Protein AF-A0A183LML8-F1 (afdb_monomer_lite)

Sequence (188 aa):
MLFCLFSPDQAAVGDVLVLTKPLGTQVAVSDIKSLFHSATLSMTHLNRTAARLMHKHHAHGCTDVTGFGLLGHANNLVQVQANNHLAFSIHTLPCLEGSSLISRALNDRLKLLQGFSPETSGGLLIVLPRESAQSFCEE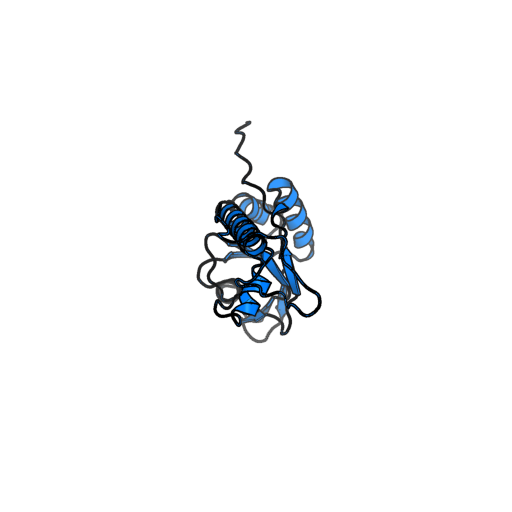LTAEVGCPSWIIGDVIEADSKSAFLVPQPEVIDVQHSQIIPPKCSTNSQ

Organism: NCBI:txid48269

InterPro domains:
  IPR004536 Selenophosphate synthetase [PTHR10256] (6-176)
  IPR010918 PurM-like, C-terminal domain [PF02769] (13-162)
  IPR036676 PurM-like, C-terminal domain superfamily [G3DSA:3.90.650.10] (4-185)
  IPR036676 PurM-like, C-terminal domain superfamily [SSF56042] (8-159)

Secondary structure (DSSP, 8-state):
----SS-TT---TT-----SS-S-HHHHHHHHHHHHHHHHHHHHS-THHHHHHHHHTT--EEEE--TTHHHHHHHHHHHT-S-SSEEEEEEEEEEETTHHHHHHHTTTTT-TTTT----SS--EEEE--HHHHHHHHHHHHHHHSS-----EEEEE-SS-EEEEEEEEEEEEE-GGGSPPPPP-----

Structure (mmCIF, N/CA/C/O backbone):
data_AF-A0A183LML8-F1
#
_entry.id   AF-A0A183LML8-F1
#
loop_
_atom_site.group_PDB
_atom_site.id
_atom_site.type_symbol
_atom_site.label_atom_id
_atom_site.label_alt_id
_atom_site.label_comp_id
_atom_site.label_asym_id
_atom_site.label_entity_id
_atom_site.label_seq_id
_atom_site.pdbx_PDB_ins_code
_atom_site.Cartn_x
_atom_site.Cartn_y
_atom_site.Cartn_z
_atom_site.occupancy
_atom_site.B_iso_or_equiv
_atom_site.auth_seq_id
_atom_site.auth_comp_id
_atom_site.auth_asym_id
_atom_site.auth_atom_id
_atom_site.pdbx_PDB_model_num
ATOM 1 N N . MET A 1 1 ? 26.582 10.951 -29.326 1.00 39.81 1 MET A N 1
ATOM 2 C CA . MET A 1 1 ? 26.397 10.352 -30.665 1.00 39.81 1 MET A CA 1
ATOM 3 C C . MET A 1 1 ? 27.418 9.246 -30.820 1.00 39.81 1 MET A C 1
ATOM 5 O O . MET A 1 1 ? 28.602 9.522 -30.680 1.00 39.81 1 MET A O 1
ATOM 9 N N . LEU A 1 2 ? 26.973 8.007 -31.020 1.00 46.84 2 LEU A N 1
ATOM 10 C CA . LEU A 1 2 ? 27.864 6.921 -31.415 1.00 46.84 2 LEU A CA 1
ATOM 11 C C . LEU A 1 2 ? 28.124 7.107 -32.916 1.00 46.84 2 LEU A C 1
ATOM 13 O O . LEU A 1 2 ? 27.175 7.069 -33.695 1.00 46.84 2 LEU A O 1
ATOM 17 N N . PHE A 1 3 ? 29.363 7.380 -33.317 1.00 50.81 3 PHE A N 1
ATOM 18 C CA . PHE A 1 3 ? 29.718 7.400 -34.734 1.00 50.81 3 PHE A CA 1
ATOM 19 C C . PHE A 1 3 ? 29.725 5.954 -35.236 1.00 50.81 3 PHE A C 1
ATOM 21 O O . PHE A 1 3 ? 30.564 5.155 -34.822 1.00 50.81 3 PHE A O 1
ATOM 28 N N . CYS A 1 4 ? 28.761 5.602 -36.087 1.00 62.94 4 CYS A N 1
ATOM 29 C CA . CYS A 1 4 ? 28.828 4.356 -36.837 1.00 62.94 4 CYS A CA 1
ATOM 30 C C . CYS A 1 4 ? 29.953 4.510 -37.871 1.00 62.94 4 CYS A C 1
ATOM 32 O O . CYS A 1 4 ? 29.908 5.425 -38.688 1.00 62.94 4 CYS A O 1
ATOM 34 N N . LEU A 1 5 ? 30.985 3.666 -37.795 1.00 79.81 5 LEU A N 1
ATOM 35 C CA . LEU A 1 5 ? 32.161 3.726 -38.678 1.00 79.81 5 LEU A CA 1
ATOM 36 C C . LEU A 1 5 ? 31.913 3.096 -40.066 1.00 79.81 5 LEU A C 1
ATOM 38 O O . LEU A 1 5 ? 32.842 2.998 -40.862 1.00 79.81 5 LEU A O 1
ATOM 42 N N . PHE A 1 6 ? 30.680 2.670 -40.353 1.00 79.69 6 PHE A N 1
ATOM 43 C CA . PHE A 1 6 ? 30.268 2.014 -41.595 1.00 79.69 6 PHE A CA 1
ATOM 44 C C . PHE A 1 6 ? 29.073 2.743 -42.218 1.00 79.69 6 PHE A C 1
ATOM 46 O O . PHE A 1 6 ? 28.270 3.347 -41.504 1.00 79.69 6 PHE A O 1
ATOM 53 N N . SER A 1 7 ? 28.944 2.667 -43.544 1.00 80.50 7 SER A N 1
ATOM 54 C CA . SER A 1 7 ? 27.813 3.253 -44.267 1.00 80.50 7 SER A CA 1
ATOM 55 C C . SER A 1 7 ? 26.506 2.499 -43.946 1.00 80.50 7 SER A C 1
ATOM 57 O O . SER A 1 7 ? 26.487 1.270 -44.036 1.00 80.50 7 SER A O 1
ATOM 59 N N . PRO A 1 8 ? 25.415 3.193 -43.560 1.00 85.25 8 PRO A N 1
ATOM 60 C CA . PRO A 1 8 ? 24.176 2.572 -43.074 1.00 85.25 8 PRO A CA 1
ATOM 61 C C . PRO A 1 8 ? 23.225 2.078 -44.186 1.00 85.25 8 PRO A C 1
ATOM 63 O O . PRO A 1 8 ? 22.047 1.853 -43.925 1.00 85.25 8 PRO A O 1
ATOM 66 N N . ASP A 1 9 ? 23.701 1.942 -45.424 1.00 86.88 9 ASP A N 1
ATOM 67 C CA . ASP A 1 9 ? 22.896 1.785 -46.645 1.00 86.88 9 ASP A CA 1
ATOM 68 C C . ASP A 1 9 ? 23.228 0.525 -47.474 1.00 86.88 9 ASP A C 1
ATOM 70 O O . ASP A 1 9 ? 22.716 0.363 -48.577 1.00 86.88 9 ASP A O 1
ATOM 74 N N . GLN A 1 10 ? 24.056 -0.386 -46.949 1.00 90.19 10 GLN A N 1
ATOM 75 C CA . GLN A 1 10 ? 24.541 -1.584 -47.662 1.00 90.19 10 GLN A CA 1
ATOM 76 C C . GLN A 1 10 ? 23.753 -2.876 -47.359 1.00 90.19 10 GLN A C 1
ATOM 78 O O . GLN A 1 10 ? 24.274 -3.969 -47.565 1.00 90.19 10 GLN A O 1
ATOM 83 N N . ALA A 1 11 ? 22.526 -2.786 -46.834 1.00 91.25 11 ALA A N 1
ATOM 84 C CA . ALA A 1 11 ? 21.729 -3.972 -46.498 1.00 91.25 11 ALA A CA 1
ATOM 85 C C . ALA A 1 11 ? 21.264 -4.731 -47.760 1.00 91.25 11 ALA A C 1
ATOM 87 O O . ALA A 1 11 ? 20.767 -4.117 -48.706 1.00 91.25 11 ALA A O 1
ATOM 88 N N . ALA A 1 12 ? 21.370 -6.063 -47.755 1.00 91.56 12 ALA A N 1
ATOM 89 C CA . ALA A 1 12 ? 21.007 -6.941 -48.867 1.00 91.56 12 ALA A CA 1
ATOM 90 C C . ALA A 1 12 ? 19.949 -7.995 -48.487 1.00 91.56 12 ALA A C 1
ATOM 92 O O . ALA A 1 12 ? 19.763 -8.361 -47.325 1.00 91.56 12 ALA A O 1
ATOM 93 N N . VAL A 1 13 ? 19.237 -8.517 -49.495 1.00 92.38 13 VAL A N 1
ATOM 94 C CA . VAL A 1 13 ? 18.294 -9.632 -49.305 1.00 92.38 13 VAL A CA 1
ATOM 95 C C . VAL A 1 13 ? 19.069 -10.863 -48.834 1.00 92.38 13 VAL A C 1
ATOM 97 O O . VAL A 1 13 ? 19.949 -11.349 -49.540 1.00 92.38 13 VAL A O 1
ATOM 100 N N . GLY A 1 14 ? 18.710 -11.373 -47.655 1.00 91.81 14 GLY A N 1
ATOM 101 C CA . GLY A 1 14 ? 19.408 -12.476 -46.988 1.00 91.81 14 GLY A CA 1
ATOM 102 C C . GLY A 1 14 ? 20.154 -12.059 -45.718 1.00 91.81 14 GLY A C 1
ATOM 103 O O . GLY A 1 14 ? 20.507 -12.932 -44.928 1.00 91.81 14 GLY A O 1
ATOM 104 N N . ASP A 1 15 ? 20.330 -10.755 -45.481 1.00 94.06 15 ASP A N 1
ATOM 105 C CA . ASP A 1 15 ? 20.903 -10.243 -44.235 1.00 94.06 15 ASP A CA 1
ATOM 106 C C . ASP A 1 15 ? 19.944 -10.401 -43.045 1.00 94.06 15 ASP A C 1
ATOM 108 O O . ASP A 1 15 ? 18.723 -10.512 -43.191 1.00 94.06 15 ASP A O 1
ATOM 112 N N . VAL A 1 16 ? 20.511 -10.370 -41.836 1.00 82.62 16 VAL A N 1
ATOM 113 C CA . VAL A 1 16 ? 19.778 -10.487 -40.570 1.00 82.62 16 VAL A CA 1
ATOM 114 C C . VAL A 1 16 ? 20.015 -9.270 -39.678 1.00 82.62 16 VAL A C 1
ATOM 116 O O . VAL A 1 16 ? 21.106 -8.704 -39.638 1.00 82.62 16 VAL A O 1
ATOM 119 N N . LEU A 1 17 ? 18.989 -8.873 -38.925 1.00 88.81 17 LEU A N 1
ATOM 120 C CA . LEU A 1 17 ? 19.072 -7.765 -37.974 1.00 88.81 17 LEU A CA 1
ATOM 121 C C . LEU A 1 17 ? 19.551 -8.284 -36.616 1.00 88.81 17 LEU A C 1
ATOM 123 O O . LEU A 1 17 ? 18.931 -9.170 -36.030 1.00 88.81 17 LEU A O 1
ATOM 127 N N . VAL A 1 18 ? 20.633 -7.705 -36.094 1.00 86.12 18 VAL A N 1
ATOM 128 C CA . VAL A 1 18 ? 21.187 -8.052 -34.779 1.00 86.12 18 VAL A CA 1
ATOM 129 C C . VAL A 1 18 ? 21.104 -6.842 -33.857 1.00 86.12 18 VAL A C 1
ATOM 131 O O . VAL A 1 18 ? 21.708 -5.801 -34.111 1.00 86.12 18 VAL A O 1
ATOM 134 N N . LEU A 1 19 ? 20.369 -6.991 -32.756 1.00 86.44 19 LEU A N 1
ATOM 135 C CA . LEU A 1 19 ? 20.277 -5.994 -31.697 1.00 86.44 19 LEU A CA 1
ATOM 136 C C . LEU A 1 19 ? 21.262 -6.350 -30.576 1.00 86.44 19 LEU A C 1
ATOM 138 O O . LEU A 1 19 ? 21.178 -7.417 -29.978 1.00 86.44 19 LEU A O 1
ATOM 142 N N . THR A 1 20 ? 22.192 -5.447 -30.269 1.00 89.50 20 THR A N 1
ATOM 143 C CA . THR A 1 20 ? 23.290 -5.718 -29.321 1.00 89.50 20 THR A CA 1
ATOM 144 C C . THR A 1 20 ? 22.973 -5.344 -27.872 1.00 89.50 20 THR A C 1
ATOM 146 O O . THR A 1 20 ? 23.792 -5.584 -26.985 1.00 89.50 20 THR A O 1
ATOM 149 N N . LYS A 1 21 ? 21.803 -4.741 -27.610 1.00 81.88 21 LYS A N 1
ATOM 150 C CA . LYS A 1 21 ? 21.339 -4.344 -26.271 1.00 81.88 21 LYS A CA 1
ATOM 151 C C . LYS A 1 21 ? 19.820 -4.490 -26.143 1.00 81.88 21 LYS A C 1
ATOM 153 O O . LYS A 1 21 ? 19.121 -4.180 -27.102 1.00 81.88 21 LYS A O 1
ATOM 158 N N . PRO A 1 22 ? 19.293 -4.889 -24.973 1.00 70.56 22 PRO A N 1
ATOM 159 C CA . PRO A 1 22 ? 17.852 -4.975 -24.759 1.00 70.56 22 PRO A CA 1
ATOM 160 C C . PRO A 1 22 ? 17.180 -3.598 -24.873 1.00 70.56 22 PRO A C 1
ATOM 162 O O . PRO A 1 22 ? 17.777 -2.564 -24.561 1.00 70.56 22 PRO A O 1
ATOM 165 N N . LEU A 1 23 ? 15.921 -3.597 -25.309 1.00 80.00 23 LEU A N 1
ATOM 166 C CA . LEU A 1 23 ? 15.068 -2.407 -25.330 1.00 80.00 23 LEU A CA 1
ATOM 167 C C . LEU A 1 23 ? 14.435 -2.175 -23.948 1.00 80.00 23 LEU A C 1
ATOM 169 O O . LEU A 1 23 ? 14.421 -3.069 -23.106 1.00 80.00 23 LEU A O 1
ATOM 173 N N . GLY A 1 24 ? 13.884 -0.978 -23.724 1.00 78.94 24 GLY A N 1
ATOM 174 C CA . GLY A 1 24 ? 13.082 -0.679 -22.528 1.00 78.94 24 GLY A CA 1
ATOM 175 C C . GLY A 1 24 ? 13.781 0.137 -21.439 1.00 78.94 24 GLY A C 1
ATOM 176 O O . GLY A 1 24 ? 13.194 0.354 -20.385 1.00 78.94 24 GLY A O 1
ATOM 177 N N . THR A 1 25 ? 14.991 0.655 -21.677 1.00 77.31 25 THR A N 1
ATOM 178 C CA . THR A 1 25 ? 15.705 1.496 -20.695 1.00 77.31 25 THR A CA 1
ATOM 179 C C . THR A 1 25 ? 14.907 2.733 -20.279 1.00 77.31 25 THR A C 1
ATOM 181 O O . THR A 1 25 ? 14.901 3.079 -19.103 1.00 77.31 25 THR A O 1
ATOM 184 N N . GLN A 1 26 ? 14.204 3.380 -21.214 1.00 77.62 26 GLN A N 1
ATOM 185 C CA . GLN A 1 26 ? 13.392 4.557 -20.904 1.00 77.62 26 GLN A CA 1
ATOM 186 C C . GLN A 1 26 ? 12.181 4.208 -20.035 1.00 77.62 26 GLN A C 1
ATOM 188 O O . GLN A 1 26 ? 11.938 4.930 -19.078 1.00 77.62 26 GLN A O 1
ATOM 193 N N . VAL A 1 27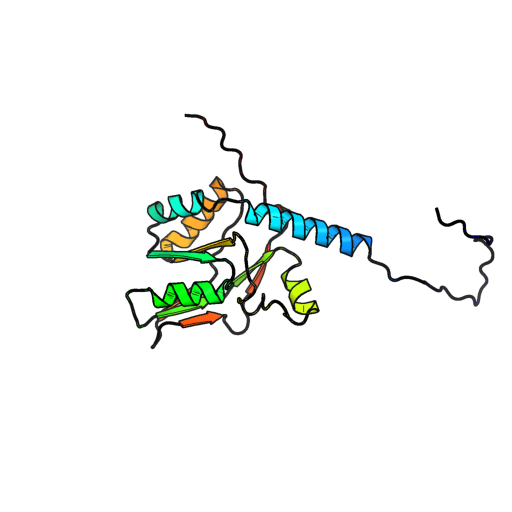 ? 11.484 3.106 -20.338 1.00 75.38 27 VAL A N 1
ATOM 194 C CA . VAL A 1 27 ? 10.339 2.608 -19.552 1.00 75.38 27 VAL A CA 1
ATOM 195 C C . VAL A 1 27 ? 10.798 2.257 -18.137 1.00 75.38 27 VAL A C 1
ATOM 197 O O . VAL A 1 27 ? 10.262 2.762 -17.158 1.00 75.38 27 VAL A O 1
ATOM 200 N N . ALA A 1 28 ? 11.893 1.500 -18.021 1.00 72.19 28 ALA A N 1
ATOM 201 C CA . ALA A 1 28 ? 12.464 1.148 -16.725 1.00 72.19 28 ALA A CA 1
ATOM 202 C C . ALA A 1 28 ? 12.823 2.390 -15.889 1.00 72.19 28 ALA A C 1
ATOM 204 O O . ALA A 1 28 ? 12.557 2.434 -14.692 1.00 72.19 28 ALA A O 1
ATOM 205 N N . VAL A 1 29 ? 13.419 3.418 -16.503 1.00 80.56 29 VAL A N 1
ATOM 206 C CA . VAL A 1 29 ? 13.832 4.633 -15.785 1.00 80.56 29 VAL A CA 1
ATOM 207 C C . VAL A 1 29 ? 12.653 5.552 -15.461 1.00 80.56 29 VAL A C 1
ATOM 209 O O . VAL A 1 29 ? 12.654 6.146 -14.382 1.00 80.56 29 VAL A O 1
ATOM 212 N N . SER A 1 30 ? 11.682 5.718 -16.364 1.00 79.75 30 SER A N 1
ATOM 213 C CA . SER A 1 30 ? 10.513 6.570 -16.111 1.00 79.75 30 SER A CA 1
ATOM 214 C C . SER A 1 30 ? 9.684 6.036 -14.955 1.00 79.75 30 SER A C 1
ATOM 216 O O . SER A 1 30 ? 9.366 6.796 -14.043 1.00 79.75 30 SER A O 1
ATOM 218 N N . ASP A 1 31 ? 9.418 4.733 -14.949 1.00 81.62 31 ASP A N 1
ATOM 219 C CA . ASP A 1 31 ? 8.499 4.119 -13.993 1.00 81.62 31 ASP A CA 1
ATOM 220 C C . ASP A 1 31 ? 9.122 4.084 -12.594 1.00 81.62 31 ASP A C 1
ATOM 222 O O . ASP A 1 31 ? 8.484 4.465 -11.614 1.00 81.62 31 ASP A O 1
ATOM 226 N N . ILE A 1 32 ? 10.421 3.763 -12.495 1.00 88.56 32 ILE A N 1
ATOM 227 C CA . ILE A 1 32 ? 11.158 3.814 -11.222 1.00 88.56 32 ILE A CA 1
ATOM 228 C C . ILE A 1 32 ? 11.183 5.237 -10.652 1.00 88.56 32 ILE A C 1
ATOM 230 O O . ILE A 1 32 ? 11.030 5.413 -9.443 1.00 88.56 32 ILE A O 1
ATOM 234 N N . LYS A 1 33 ? 11.373 6.264 -11.492 1.00 90.38 33 LYS A N 1
ATOM 235 C CA . LYS A 1 33 ? 11.377 7.662 -11.030 1.00 90.38 33 LYS A CA 1
ATOM 236 C C . LYS A 1 33 ? 10.012 8.085 -10.497 1.00 90.38 33 LYS A C 1
ATOM 238 O O . LYS A 1 33 ? 9.964 8.705 -9.437 1.00 90.38 33 LYS A O 1
ATOM 243 N N . SER A 1 34 ? 8.934 7.748 -11.203 1.00 91.62 34 SER A N 1
ATOM 244 C CA . SER A 1 34 ? 7.565 8.055 -10.774 1.00 91.62 34 SER A CA 1
ATOM 245 C C . SER A 1 34 ? 7.217 7.337 -9.471 1.00 91.62 34 SER A C 1
ATOM 247 O O . SER A 1 34 ? 6.795 7.989 -8.518 1.00 91.62 34 SER A O 1
ATOM 249 N N . LEU A 1 35 ? 7.512 6.037 -9.372 1.00 93.19 35 LEU A N 1
ATOM 250 C CA . LEU A 1 35 ? 7.308 5.252 -8.154 1.00 93.19 35 LEU A CA 1
ATOM 251 C C . LEU A 1 35 ? 8.094 5.812 -6.966 1.00 93.19 35 LEU A C 1
ATOM 253 O O . LEU A 1 35 ? 7.531 6.015 -5.892 1.00 93.19 35 LEU A O 1
ATOM 257 N N . PHE A 1 36 ? 9.377 6.121 -7.159 1.00 94.62 36 PHE A N 1
ATOM 258 C CA . PHE A 1 36 ? 10.207 6.726 -6.117 1.00 94.62 36 PHE A CA 1
ATOM 259 C C . PHE A 1 36 ? 9.668 8.094 -5.670 1.00 94.62 36 PHE A C 1
ATOM 261 O O . PHE A 1 36 ? 9.666 8.412 -4.477 1.00 94.62 36 PHE A O 1
ATOM 268 N N . HIS A 1 37 ? 9.183 8.905 -6.614 1.00 94.69 37 HIS A N 1
ATOM 269 C CA . HIS A 1 37 ? 8.593 10.203 -6.314 1.00 94.69 37 HIS A CA 1
ATOM 270 C C . HIS A 1 37 ? 7.293 10.065 -5.514 1.00 94.69 37 HIS A C 1
ATOM 272 O O . HIS A 1 37 ? 7.178 10.683 -4.457 1.00 94.69 37 HIS A O 1
ATOM 278 N N . SER A 1 38 ? 6.358 9.213 -5.947 1.00 94.94 38 SER A N 1
ATOM 279 C CA . SER A 1 38 ? 5.116 8.945 -5.210 1.00 94.94 38 SER A CA 1
ATOM 280 C C . SER A 1 38 ? 5.383 8.374 -3.821 1.00 94.94 38 SER A C 1
ATOM 282 O O . SER A 1 38 ? 4.748 8.808 -2.865 1.00 94.94 38 SER A O 1
ATOM 284 N N . ALA A 1 39 ? 6.359 7.473 -3.672 1.00 94.75 39 ALA A N 1
ATOM 285 C CA . ALA A 1 39 ? 6.775 6.983 -2.360 1.00 94.75 39 ALA A CA 1
ATOM 286 C C . ALA A 1 39 ? 7.265 8.133 -1.469 1.00 94.75 39 ALA A C 1
ATOM 288 O O . ALA A 1 39 ? 6.822 8.271 -0.334 1.00 94.75 39 ALA A O 1
ATOM 289 N N . THR A 1 40 ? 8.113 9.020 -1.998 1.00 95.25 40 THR A N 1
ATOM 290 C CA . THR A 1 40 ? 8.608 10.194 -1.259 1.00 95.25 40 THR A CA 1
ATOM 291 C C . THR A 1 40 ? 7.471 11.133 -0.847 1.00 95.25 40 THR A C 1
ATOM 293 O O . THR A 1 40 ? 7.426 11.587 0.297 1.00 95.25 40 THR A O 1
ATOM 296 N N . LEU A 1 41 ? 6.521 11.405 -1.745 1.00 94.44 41 LEU A N 1
ATOM 297 C CA . LEU A 1 41 ? 5.351 12.223 -1.424 1.00 94.44 41 LEU A CA 1
ATOM 298 C C . LEU A 1 41 ? 4.493 11.561 -0.342 1.00 94.44 41 LEU A C 1
ATOM 300 O O . LEU A 1 41 ? 4.153 12.213 0.639 1.00 94.44 41 LEU A O 1
ATOM 304 N N . SER A 1 42 ? 4.216 10.262 -0.467 1.00 94.06 42 SER A N 1
ATOM 305 C CA . SER A 1 42 ? 3.460 9.499 0.530 1.00 94.06 42 SER A CA 1
ATOM 306 C C . SER A 1 42 ? 4.118 9.548 1.911 1.00 94.06 42 SER A C 1
ATOM 308 O O . SER A 1 42 ? 3.444 9.843 2.890 1.00 94.06 42 SER A O 1
ATOM 310 N N . MET A 1 43 ? 5.434 9.332 2.000 1.00 94.75 43 MET A N 1
ATOM 311 C CA . MET A 1 43 ? 6.168 9.353 3.274 1.00 94.75 43 MET A CA 1
ATOM 312 C C . MET A 1 43 ? 6.193 10.737 3.935 1.00 94.75 43 MET A C 1
ATOM 314 O O . MET A 1 43 ? 6.333 10.842 5.152 1.00 94.75 43 MET A O 1
ATOM 318 N N . THR A 1 44 ? 6.093 11.809 3.145 1.00 92.31 44 THR A N 1
ATOM 319 C CA . THR A 1 44 ? 6.125 13.196 3.643 1.00 92.31 44 THR A CA 1
ATOM 320 C C . THR A 1 44 ? 4.743 13.744 4.004 1.00 92.31 44 THR A C 1
ATOM 322 O O . THR A 1 44 ? 4.648 14.838 4.567 1.00 92.31 44 THR A O 1
ATOM 325 N N . HIS A 1 45 ? 3.670 12.993 3.738 1.00 89.06 45 HIS A N 1
ATOM 326 C CA . HIS A 1 45 ? 2.333 13.334 4.216 1.00 89.06 45 HIS A CA 1
ATOM 327 C C . HIS A 1 45 ? 2.198 13.086 5.715 1.00 89.06 45 HIS A C 1
ATOM 329 O O . HIS A 1 45 ? 2.541 12.032 6.238 1.00 89.06 45 HIS A O 1
ATOM 335 N N . LEU A 1 46 ? 1.646 14.072 6.420 1.00 91.75 46 LEU A N 1
ATOM 336 C CA . LEU A 1 46 ? 1.405 13.962 7.853 1.00 91.75 46 LEU A CA 1
ATOM 337 C C . LEU A 1 46 ? 0.065 13.277 8.128 1.00 91.75 46 LEU A C 1
ATOM 339 O O . LEU A 1 46 ? -0.985 13.752 7.697 1.00 91.75 46 LEU A O 1
ATOM 343 N N . ASN A 1 47 ? 0.074 12.288 9.020 1.00 93.12 47 ASN A N 1
ATOM 344 C CA . ASN A 1 47 ? -1.131 11.638 9.550 1.00 93.12 47 ASN A CA 1
ATOM 345 C C . ASN A 1 47 ? -2.004 12.549 10.450 1.00 93.12 47 ASN A C 1
ATOM 347 O O . ASN A 1 47 ? -2.960 12.088 11.069 1.00 93.12 47 ASN A O 1
ATOM 351 N N . ARG A 1 48 ? -1.709 13.856 10.529 1.00 93.00 48 ARG A N 1
ATOM 352 C CA . ARG A 1 48 ? -2.393 14.827 11.402 1.00 93.00 48 ARG A CA 1
ATOM 353 C C . ARG A 1 48 ? -3.886 14.948 11.094 1.00 93.00 48 ARG A C 1
ATOM 355 O O . ARG A 1 48 ? -4.696 14.969 12.017 1.00 93.00 48 ARG A O 1
ATOM 362 N N . THR A 1 49 ? -4.253 15.042 9.816 1.00 92.62 49 THR A N 1
ATOM 363 C CA . THR A 1 49 ? -5.663 15.168 9.411 1.00 92.62 49 THR A CA 1
ATOM 364 C C . THR A 1 49 ? -6.428 13.885 9.708 1.00 92.62 49 THR A C 1
ATOM 366 O O . THR A 1 49 ? -7.493 13.950 10.317 1.00 92.62 49 THR A O 1
ATOM 369 N N . ALA A 1 50 ? -5.848 12.724 9.380 1.00 94.56 50 ALA A N 1
ATOM 370 C CA . ALA A 1 50 ? -6.421 11.427 9.728 1.00 94.56 50 ALA A CA 1
ATOM 371 C C . ALA A 1 50 ? -6.642 11.315 11.243 1.00 94.56 50 ALA A C 1
ATOM 373 O O . ALA A 1 50 ? -7.752 11.017 11.673 1.00 94.56 50 ALA A O 1
ATOM 374 N N . ALA A 1 51 ? -5.638 11.672 12.053 1.00 94.06 51 ALA A N 1
ATOM 375 C CA . ALA A 1 51 ? -5.739 11.626 13.507 1.00 94.06 51 ALA A CA 1
ATOM 376 C C . ALA A 1 51 ? -6.834 12.538 14.078 1.00 94.06 51 ALA A C 1
ATOM 378 O O . ALA A 1 51 ? -7.571 12.136 14.975 1.00 94.06 51 ALA A O 1
ATOM 379 N N . ARG A 1 52 ? -7.000 13.745 13.525 1.00 96.38 52 ARG A N 1
ATOM 380 C CA . ARG A 1 52 ? -8.106 14.639 13.893 1.00 96.38 52 ARG A CA 1
ATOM 381 C C . ARG A 1 52 ? -9.466 14.024 13.544 1.00 96.38 52 ARG A C 1
ATOM 383 O O . ARG A 1 52 ? -10.389 14.089 14.354 1.00 96.38 52 ARG A O 1
ATOM 390 N N . LEU A 1 53 ? -9.595 13.433 12.355 1.00 95.38 53 LEU A N 1
ATOM 391 C CA . LEU A 1 53 ? -10.842 12.825 11.886 1.00 95.38 53 LEU A CA 1
ATOM 392 C C . LEU A 1 53 ? -11.221 11.556 12.661 1.00 95.38 53 LEU A C 1
ATOM 394 O O . LEU A 1 53 ? -12.412 11.277 12.784 1.00 95.38 53 LEU A O 1
ATOM 398 N N . MET A 1 54 ? -10.259 10.840 13.256 1.00 95.56 54 MET A N 1
ATOM 399 C CA . MET A 1 54 ? -10.540 9.669 14.101 1.00 95.56 54 MET A CA 1
ATOM 400 C C . MET A 1 54 ? -11.516 9.988 15.238 1.00 95.56 54 MET A C 1
ATOM 402 O O . MET A 1 54 ? -12.419 9.203 15.509 1.00 95.56 54 MET A O 1
ATOM 406 N N . HIS A 1 55 ? -11.381 11.157 15.874 1.00 95.06 55 HIS A N 1
ATOM 407 C CA . HIS A 1 55 ? -12.302 11.580 16.933 1.00 95.06 55 HIS A CA 1
ATOM 408 C C . HIS A 1 55 ? -13.709 11.865 16.403 1.00 95.06 55 HIS A C 1
ATOM 410 O O . HIS A 1 55 ? -14.691 11.510 17.050 1.00 95.06 55 HIS A O 1
ATOM 416 N N . LYS A 1 56 ? -13.805 12.495 15.226 1.00 96.81 56 LYS A N 1
ATOM 417 C CA . LYS A 1 56 ? -15.082 12.847 14.592 1.00 96.81 56 LYS A CA 1
ATOM 418 C C . LYS A 1 56 ? -15.873 11.607 14.170 1.00 96.81 56 LYS A C 1
ATOM 420 O O . LYS A 1 56 ? -17.088 11.596 14.308 1.00 96.81 56 LYS A O 1
ATOM 425 N N . HIS A 1 57 ? -15.182 10.585 13.668 1.00 95.50 57 HIS A N 1
ATOM 426 C CA . HIS A 1 57 ? -15.781 9.347 13.155 1.00 95.50 57 HIS A CA 1
ATOM 427 C C . HIS A 1 57 ? -15.745 8.193 14.167 1.00 95.50 57 HIS A C 1
ATOM 429 O O . HIS A 1 57 ? -15.926 7.039 13.794 1.00 95.50 57 HIS A O 1
ATOM 435 N N . HIS A 1 58 ? -15.522 8.501 15.450 1.00 95.62 58 HIS A N 1
ATOM 436 C CA . HIS A 1 58 ? -15.586 7.544 16.559 1.00 95.62 58 HIS A CA 1
ATOM 437 C C . HIS A 1 58 ? -14.686 6.306 16.387 1.00 95.62 58 HIS A C 1
ATOM 439 O O . HIS A 1 58 ? -15.112 5.179 16.628 1.00 95.62 58 HIS A O 1
ATOM 445 N N . ALA A 1 59 ? -13.426 6.504 15.989 1.00 95.62 59 ALA A N 1
ATOM 446 C CA . ALA A 1 59 ? -12.457 5.412 15.899 1.00 95.62 59 ALA A CA 1
ATOM 447 C C . ALA A 1 59 ? -12.299 4.671 17.237 1.00 95.62 59 ALA A C 1
ATOM 449 O O . ALA A 1 59 ? -12.188 5.282 18.301 1.00 95.62 59 ALA A O 1
ATOM 450 N N . HIS A 1 60 ? -12.233 3.344 17.167 1.00 96.62 60 HIS A N 1
ATOM 451 C CA . HIS A 1 60 ? -12.048 2.457 18.316 1.00 96.62 60 HIS A CA 1
ATOM 452 C C . HIS A 1 60 ? -10.570 2.185 18.630 1.00 96.62 60 HIS A C 1
ATOM 454 O O . HIS A 1 60 ? -10.241 1.729 19.722 1.00 96.62 60 HIS A O 1
ATOM 460 N N . GLY A 1 61 ? -9.666 2.466 17.689 1.00 92.94 61 GLY A N 1
ATOM 461 C CA . GLY A 1 61 ? -8.226 2.321 17.879 1.00 92.94 61 GLY A CA 1
ATOM 462 C C . GLY A 1 61 ? -7.450 2.561 16.590 1.00 92.94 61 GLY A C 1
ATOM 463 O O . GLY A 1 61 ? -8.025 2.573 15.502 1.00 92.94 61 GLY A O 1
ATOM 464 N N . CYS A 1 62 ? -6.137 2.748 16.703 1.00 97.06 62 CYS A N 1
ATOM 465 C CA . CYS A 1 62 ? -5.259 2.883 15.547 1.00 97.06 62 CYS A CA 1
ATOM 466 C C . CYS A 1 62 ? -3.812 2.489 15.862 1.00 97.06 62 CYS A C 1
ATOM 468 O O . CYS A 1 62 ? -3.381 2.548 17.013 1.00 97.06 62 CYS A O 1
ATOM 470 N N . THR A 1 63 ? -3.047 2.178 14.820 1.00 94.75 63 THR A N 1
ATOM 471 C CA . THR A 1 63 ? -1.576 2.138 14.824 1.00 94.75 63 THR A CA 1
ATOM 472 C C . THR A 1 63 ? -1.068 2.809 13.554 1.00 94.75 63 THR A C 1
ATOM 474 O O . THR A 1 63 ? -1.744 2.777 12.530 1.00 94.75 63 THR A O 1
ATOM 477 N N . ASP A 1 64 ? 0.121 3.395 13.579 1.00 94.88 64 ASP A N 1
ATOM 478 C CA . ASP A 1 64 ? 0.860 3.691 12.353 1.00 94.88 64 ASP A CA 1
ATOM 479 C C . ASP A 1 64 ? 1.446 2.402 11.760 1.00 94.88 64 ASP A C 1
ATOM 481 O O . ASP A 1 64 ? 1.704 1.443 12.493 1.00 94.88 64 ASP A O 1
ATOM 485 N N . VAL A 1 65 ? 1.630 2.364 10.438 1.00 94.75 65 VAL A N 1
ATOM 486 C CA . VAL A 1 65 ? 2.304 1.263 9.735 1.00 94.75 65 VAL A CA 1
ATOM 487 C C . VAL A 1 65 ? 3.720 1.699 9.375 1.00 94.75 65 VAL A C 1
ATOM 489 O O . VAL A 1 65 ? 3.916 2.602 8.563 1.00 94.75 65 VAL A O 1
ATOM 492 N N . THR A 1 66 ? 4.717 1.063 9.988 1.00 91.88 66 THR A N 1
ATOM 493 C CA . THR A 1 66 ? 6.136 1.363 9.771 1.00 91.88 66 THR A CA 1
ATOM 494 C C . THR A 1 66 ? 6.952 0.076 9.588 1.00 91.88 66 THR A C 1
ATOM 496 O O . THR A 1 66 ? 6.595 -0.780 8.776 1.00 91.88 66 THR A O 1
ATOM 499 N N . GLY A 1 67 ? 8.072 -0.082 10.299 1.00 89.62 67 GLY A N 1
ATOM 500 C CA . GLY A 1 67 ? 9.132 -1.033 9.957 1.00 89.62 67 GLY A CA 1
ATOM 501 C C . GLY A 1 67 ? 8.758 -2.515 10.064 1.00 89.62 67 GLY A C 1
ATOM 502 O O . GLY A 1 67 ? 9.490 -3.353 9.543 1.00 89.62 67 GLY A O 1
ATOM 503 N N . PHE A 1 68 ? 7.634 -2.854 10.704 1.00 90.25 68 PHE A N 1
ATOM 504 C CA . PHE A 1 68 ? 7.139 -4.236 10.779 1.00 90.25 68 PHE A CA 1
ATOM 505 C C . PHE A 1 68 ? 6.178 -4.611 9.642 1.00 90.25 68 PHE A C 1
ATOM 507 O O . PHE A 1 68 ? 5.729 -5.758 9.574 1.00 90.25 68 PHE A O 1
ATOM 514 N N . GLY A 1 69 ? 5.853 -3.657 8.766 1.00 94.31 69 GLY A N 1
ATOM 515 C CA . GLY A 1 69 ? 4.868 -3.821 7.706 1.00 94.31 69 GLY A CA 1
ATOM 516 C C . GLY A 1 69 ? 3.432 -3.889 8.217 1.00 94.31 69 GLY A C 1
ATOM 517 O O . GLY A 1 69 ? 3.165 -3.984 9.419 1.00 94.31 69 GLY A O 1
ATOM 518 N N . LEU A 1 70 ? 2.482 -3.831 7.286 1.00 97.62 70 LEU A N 1
ATOM 519 C CA . LEU A 1 70 ? 1.051 -3.776 7.585 1.00 97.62 70 LEU A CA 1
ATOM 520 C C . LEU A 1 70 ? 0.603 -4.885 8.546 1.00 97.62 70 LEU A C 1
ATOM 522 O O . LEU A 1 70 ? -0.049 -4.610 9.551 1.00 97.62 70 LEU A O 1
ATOM 526 N N . LEU A 1 71 ? 0.972 -6.133 8.260 1.00 97.56 71 LEU A N 1
ATOM 527 C CA . LEU A 1 71 ? 0.523 -7.291 9.022 1.00 97.56 71 LEU A CA 1
ATOM 528 C C . LEU A 1 71 ? 1.208 -7.389 10.391 1.00 97.56 71 LEU A C 1
ATOM 530 O O . LEU A 1 71 ? 0.590 -7.836 11.359 1.00 97.56 71 LEU A O 1
ATOM 534 N N . GLY A 1 72 ? 2.460 -6.938 10.503 1.00 97.19 72 GLY A N 1
ATOM 535 C CA . GLY A 1 72 ? 3.152 -6.835 11.789 1.00 97.19 72 GLY A CA 1
ATOM 536 C C . GLY A 1 72 ? 2.471 -5.825 12.716 1.00 97.19 72 GLY A C 1
ATOM 537 O O . GLY A 1 72 ? 2.158 -6.141 13.864 1.00 97.19 72 GLY A O 1
ATOM 538 N N . HIS A 1 73 ? 2.156 -4.636 12.199 1.00 97.50 73 HIS A N 1
ATOM 539 C CA . HIS A 1 73 ? 1.439 -3.608 12.956 1.00 97.50 73 HIS A CA 1
ATOM 540 C C . HIS A 1 73 ? -0.013 -4.003 13.265 1.00 97.50 73 HIS A C 1
ATOM 542 O O . HIS A 1 73 ? -0.470 -3.795 14.388 1.00 97.50 73 HIS A O 1
ATOM 548 N N . ALA A 1 74 ? -0.719 -4.649 12.332 1.00 98.06 74 ALA A N 1
ATOM 549 C CA . ALA A 1 74 ? -2.058 -5.185 12.573 1.00 98.06 74 ALA A CA 1
ATOM 550 C C . ALA A 1 74 ? -2.067 -6.234 13.697 1.00 98.06 74 ALA A C 1
ATOM 552 O O . ALA A 1 74 ? -2.943 -6.200 14.562 1.00 98.06 74 ALA A O 1
ATOM 553 N N . ASN A 1 75 ? -1.062 -7.119 13.735 1.00 97.69 75 ASN A N 1
ATOM 554 C CA . ASN A 1 75 ? -0.904 -8.081 14.824 1.00 97.69 75 ASN A CA 1
ATOM 555 C C . ASN A 1 75 ? -0.667 -7.384 16.169 1.00 97.69 75 ASN A C 1
ATOM 557 O O . ASN A 1 75 ? -1.287 -7.748 17.161 1.00 97.69 75 ASN A O 1
ATOM 561 N N . ASN A 1 76 ? 0.158 -6.340 16.224 1.00 97.62 76 ASN A N 1
ATOM 562 C CA . ASN A 1 76 ? 0.335 -5.581 17.465 1.00 97.62 76 ASN A CA 1
ATOM 563 C C . ASN A 1 76 ? -0.967 -4.887 17.901 1.00 97.62 76 ASN A C 1
ATOM 565 O O . ASN A 1 76 ? -1.326 -4.926 19.080 1.00 97.62 76 ASN A O 1
ATOM 569 N N . LEU A 1 77 ? -1.704 -4.301 16.952 1.00 97.44 77 LEU A N 1
ATOM 570 C CA . LEU A 1 77 ? -2.955 -3.602 17.232 1.00 97.44 77 LEU A CA 1
ATOM 571 C C . LEU A 1 77 ? -4.050 -4.552 17.734 1.00 97.44 77 LEU A C 1
ATOM 573 O O . LEU A 1 77 ? -4.772 -4.194 18.663 1.00 97.44 77 LEU A O 1
ATOM 577 N N . VAL A 1 78 ? -4.174 -5.761 17.177 1.00 97.31 78 VAL A N 1
ATOM 578 C CA . VAL A 1 78 ? -5.179 -6.730 17.645 1.00 97.31 78 VAL A CA 1
ATOM 579 C C . VAL A 1 78 ? -4.872 -7.230 19.064 1.00 97.31 78 VAL A C 1
ATOM 581 O O . VAL A 1 78 ? -5.790 -7.428 19.861 1.00 97.31 78 VAL A O 1
ATOM 584 N N . GLN A 1 79 ? -3.588 -7.364 19.431 1.00 97.31 79 GLN A N 1
ATOM 585 C CA . GLN A 1 79 ? -3.206 -7.837 20.768 1.00 97.31 79 GLN A CA 1
ATOM 586 C C . GLN A 1 79 ? -3.654 -6.888 21.888 1.00 97.31 79 GLN A C 1
ATOM 588 O O . GLN A 1 79 ? -4.075 -7.351 22.954 1.00 97.31 79 GLN A O 1
ATOM 593 N N . VAL A 1 80 ? -3.624 -5.574 21.642 1.00 96.81 80 VAL A N 1
ATOM 594 C CA . VAL A 1 80 ? -3.988 -4.553 22.640 1.00 96.81 80 VAL A CA 1
ATOM 595 C C . VAL A 1 80 ? -5.497 -4.316 22.771 1.00 96.81 80 VAL A C 1
ATOM 597 O O . VAL A 1 80 ? -5.915 -3.558 23.643 1.00 96.81 80 VAL A O 1
ATOM 600 N N . GLN A 1 81 ? -6.331 -4.953 21.940 1.00 96.44 81 GLN A N 1
ATOM 601 C CA . GLN A 1 81 ? -7.788 -4.797 22.024 1.00 96.44 81 GLN A CA 1
ATOM 602 C C . GLN A 1 81 ? -8.334 -5.357 23.344 1.00 96.44 81 GLN A C 1
ATOM 604 O O . GLN A 1 81 ? -7.821 -6.341 23.869 1.00 96.44 81 GLN A O 1
ATOM 609 N N . ALA A 1 82 ? -9.403 -4.774 23.886 1.00 94.06 82 ALA A N 1
ATOM 610 C CA . ALA A 1 82 ? -10.000 -5.277 25.128 1.00 94.06 82 ALA A CA 1
ATOM 611 C C . ALA A 1 82 ? -10.713 -6.633 24.939 1.00 94.06 82 ALA A C 1
ATOM 613 O O . ALA A 1 82 ? -10.691 -7.478 25.831 1.00 94.06 82 ALA A O 1
ATOM 614 N N . ASN A 1 83 ? -11.322 -6.856 23.770 1.00 93.38 83 ASN A N 1
ATOM 615 C CA . ASN A 1 83 ? -11.986 -8.113 23.427 1.00 93.38 83 ASN A CA 1
ATOM 616 C C . ASN A 1 83 ? -10.954 -9.162 22.968 1.00 93.38 83 ASN A C 1
ATOM 618 O O . ASN A 1 83 ? -10.166 -8.898 22.062 1.00 93.38 83 ASN A O 1
ATOM 622 N N . ASN A 1 84 ? -10.964 -10.345 23.590 1.00 93.31 84 ASN A N 1
ATOM 623 C CA . ASN A 1 84 ? -10.052 -11.457 23.289 1.00 93.31 84 ASN A CA 1
ATOM 624 C C . ASN A 1 84 ? -10.541 -12.394 22.173 1.00 93.31 84 ASN A C 1
ATOM 626 O O . ASN A 1 84 ? -9.763 -13.230 21.720 1.00 93.31 84 ASN A O 1
ATOM 630 N N . HIS A 1 85 ? -11.787 -12.234 21.724 1.00 96.50 85 HIS A N 1
ATOM 631 C CA . HIS A 1 85 ? -12.446 -13.105 20.753 1.00 96.50 85 HIS A CA 1
ATOM 632 C C . HIS A 1 85 ? -12.645 -12.416 19.398 1.00 96.50 85 HIS A C 1
ATOM 634 O O . HIS A 1 85 ? -13.748 -12.363 18.855 1.00 96.50 85 HIS A O 1
ATOM 640 N N . LEU A 1 86 ? -11.581 -11.809 18.872 1.00 97.31 86 LEU A N 1
ATOM 641 C CA . LEU A 1 86 ? -11.618 -11.142 17.575 1.00 97.31 86 LEU A CA 1
ATOM 642 C C . LEU A 1 86 ? -10.335 -11.354 16.779 1.00 97.31 86 LEU A C 1
ATOM 644 O O . LEU A 1 86 ? -9.278 -11.616 17.346 1.00 97.31 86 LEU A O 1
ATOM 648 N N . ALA A 1 87 ? -10.428 -11.201 15.465 1.00 98.00 87 ALA A N 1
ATOM 649 C CA . ALA A 1 87 ? -9.290 -11.196 14.560 1.00 98.00 87 ALA A CA 1
ATOM 650 C C . ALA A 1 87 ? -9.438 -10.101 13.500 1.00 98.00 87 ALA A C 1
ATOM 652 O O . ALA A 1 87 ? -10.546 -9.650 13.205 1.00 98.00 87 ALA A O 1
ATOM 653 N N . PHE A 1 88 ? -8.320 -9.667 12.923 1.00 98.56 88 PHE A N 1
ATOM 654 C CA . PHE A 1 88 ? -8.308 -8.751 11.783 1.00 98.56 88 PHE A CA 1
ATOM 655 C C . PHE A 1 88 ? -8.082 -9.545 10.496 1.00 98.56 88 PHE A C 1
ATOM 657 O O . PHE A 1 88 ? -7.035 -10.169 10.325 1.00 98.56 88 PHE A O 1
ATOM 664 N N . SER A 1 89 ? -9.061 -9.503 9.594 1.00 98.38 89 SER A N 1
ATOM 665 C CA . SER A 1 89 ? -9.001 -10.128 8.274 1.00 98.38 89 SER A CA 1
ATOM 666 C C . SER A 1 89 ? -8.740 -9.054 7.225 1.00 98.38 89 SER A C 1
ATOM 668 O O . SER A 1 89 ? -9.633 -8.274 6.901 1.00 98.38 89 SER A O 1
ATOM 670 N N . ILE A 1 90 ? -7.520 -9.003 6.693 1.00 98.69 90 ILE A N 1
ATOM 671 C CA . ILE A 1 90 ? -7.124 -8.024 5.675 1.00 98.69 90 ILE A CA 1
ATOM 672 C C . ILE A 1 90 ? -7.358 -8.638 4.293 1.00 98.69 90 ILE A C 1
ATOM 674 O O . ILE A 1 90 ? -6.736 -9.642 3.936 1.00 98.69 90 ILE A O 1
ATOM 678 N N . HIS A 1 91 ? -8.268 -8.039 3.527 1.00 98.19 91 HIS A N 1
ATOM 679 C CA . HIS A 1 91 ? -8.680 -8.526 2.210 1.00 98.19 91 HIS A CA 1
ATOM 680 C C . HIS A 1 91 ? -8.131 -7.695 1.047 1.00 98.19 91 HIS A C 1
ATOM 682 O O . HIS A 1 91 ? -8.095 -8.197 -0.073 1.00 98.19 91 HIS A O 1
ATOM 688 N N . THR A 1 92 ? -7.669 -6.466 1.294 1.00 98.44 92 THR A N 1
ATOM 689 C CA . THR A 1 92 ? -7.209 -5.551 0.240 1.00 98.44 92 THR A CA 1
ATOM 690 C C . THR A 1 92 ? -5.877 -4.902 0.612 1.00 98.44 92 THR A C 1
ATOM 692 O O . THR A 1 92 ? -5.643 -4.532 1.758 1.00 98.44 92 THR A O 1
ATOM 695 N N . LEU A 1 93 ? -4.993 -4.744 -0.370 1.00 98.00 93 LEU A N 1
ATOM 696 C CA . LEU A 1 93 ? -3.682 -4.116 -0.255 1.00 98.00 93 LEU A CA 1
ATOM 697 C C . LEU A 1 93 ? -3.577 -2.970 -1.273 1.00 98.00 93 LEU A C 1
ATOM 699 O O . LEU A 1 93 ? -3.334 -3.226 -2.455 1.00 98.00 93 LEU A O 1
ATOM 703 N N . PRO A 1 94 ? -3.757 -1.706 -0.854 1.00 97.75 94 PRO A N 1
ATOM 704 C CA . PRO A 1 94 ? -3.422 -0.570 -1.697 1.00 97.75 94 PRO A CA 1
ATOM 705 C C . PRO A 1 94 ? -1.898 -0.466 -1.807 1.00 97.75 94 PRO A C 1
ATOM 707 O O . PRO A 1 94 ? -1.196 -0.264 -0.816 1.00 97.75 94 PRO A O 1
ATOM 710 N N . CYS A 1 95 ? -1.377 -0.632 -3.015 1.00 97.12 95 CYS A N 1
ATOM 711 C CA . CYS A 1 95 ? 0.048 -0.592 -3.316 1.00 97.12 95 CYS A CA 1
ATOM 712 C C . CYS A 1 95 ? 0.324 0.541 -4.301 1.00 97.12 95 CYS A C 1
ATOM 714 O O . CYS A 1 95 ? -0.472 0.784 -5.201 1.00 97.12 95 CYS A O 1
ATOM 716 N N . LEU A 1 96 ? 1.465 1.222 -4.177 1.00 96.31 96 LEU A N 1
ATOM 717 C CA . LEU A 1 96 ? 1.871 2.181 -5.207 1.00 96.31 96 LEU A CA 1
ATOM 718 C C . LEU A 1 96 ? 1.995 1.463 -6.551 1.00 96.31 96 LEU A C 1
ATOM 720 O O . LEU A 1 96 ? 2.561 0.368 -6.609 1.00 96.31 96 LEU A O 1
ATOM 724 N N . GLU A 1 97 ? 1.495 2.081 -7.613 1.00 94.00 97 GLU A N 1
ATOM 725 C CA . GLU A 1 97 ? 1.556 1.536 -8.966 1.00 94.00 97 GLU A CA 1
ATOM 726 C C . GLU A 1 97 ? 2.965 1.012 -9.305 1.00 94.00 97 GLU A C 1
ATOM 728 O O . GLU A 1 97 ? 3.983 1.658 -9.049 1.00 94.00 97 GLU A O 1
ATOM 733 N N . GLY A 1 98 ? 3.030 -0.226 -9.801 1.00 92.12 98 GLY A N 1
ATOM 734 C CA . GLY A 1 98 ? 4.280 -0.913 -10.140 1.00 92.12 98 GLY A CA 1
ATOM 735 C C . GLY A 1 98 ? 5.008 -1.594 -8.971 1.00 92.12 98 GLY A C 1
ATOM 736 O O . GLY A 1 98 ? 5.804 -2.502 -9.211 1.00 92.12 98 GLY A O 1
ATOM 737 N N . SER A 1 99 ? 4.723 -1.254 -7.709 1.00 94.25 99 SER A N 1
ATOM 738 C CA . SER A 1 99 ? 5.389 -1.887 -6.552 1.00 94.25 99 SER A CA 1
ATOM 739 C C . SER A 1 99 ? 5.023 -3.368 -6.394 1.00 94.25 99 SER A C 1
ATOM 741 O O . SER A 1 99 ? 5.897 -4.207 -6.164 1.00 94.25 99 SER A O 1
ATOM 743 N N . SER A 1 100 ? 3.749 -3.711 -6.603 1.00 93.56 100 SER A N 1
ATOM 744 C CA . SER A 1 100 ? 3.238 -5.083 -6.568 1.00 93.56 100 SER A CA 1
ATOM 745 C C . SER A 1 100 ? 3.879 -5.949 -7.663 1.00 93.56 100 SER A C 1
ATOM 747 O O . SER A 1 100 ? 4.335 -7.064 -7.396 1.00 93.56 100 SER A O 1
ATOM 749 N N . LEU A 1 101 ? 3.994 -5.403 -8.879 1.00 93.00 101 LEU A N 1
ATOM 750 C CA . LEU A 1 101 ? 4.653 -6.023 -10.028 1.00 93.00 101 LEU A CA 1
ATOM 751 C C . LEU A 1 101 ? 6.137 -6.289 -9.744 1.00 93.00 101 LEU A C 1
ATOM 753 O O . LEU A 1 101 ? 6.605 -7.411 -9.943 1.00 93.00 101 LEU A O 1
ATOM 757 N N . ILE A 1 102 ? 6.864 -5.283 -9.243 1.00 92.88 102 ILE A N 1
ATOM 758 C CA . ILE A 1 102 ? 8.280 -5.420 -8.874 1.00 92.88 102 ILE A CA 1
ATOM 759 C C . ILE A 1 102 ? 8.438 -6.479 -7.781 1.00 92.88 102 ILE A C 1
ATOM 761 O O . ILE A 1 102 ? 9.324 -7.326 -7.885 1.00 92.88 102 ILE A O 1
ATOM 765 N N . SER A 1 103 ? 7.565 -6.487 -6.768 1.00 94.25 103 SER A N 1
ATOM 766 C CA . SER A 1 103 ? 7.635 -7.496 -5.711 1.00 94.25 103 SER A CA 1
ATOM 767 C C . SER A 1 103 ? 7.479 -8.904 -6.283 1.00 94.25 103 SER A C 1
ATOM 769 O O . SER A 1 103 ? 8.326 -9.759 -6.031 1.00 94.25 103 SER A O 1
ATOM 771 N N . ARG A 1 104 ? 6.475 -9.141 -7.141 1.00 93.88 104 ARG A N 1
ATOM 772 C CA . ARG A 1 104 ? 6.282 -10.441 -7.817 1.00 93.88 104 ARG A CA 1
ATOM 773 C C . ARG A 1 104 ? 7.488 -10.834 -8.665 1.00 93.88 104 ARG A C 1
ATOM 775 O O . ARG A 1 104 ? 7.940 -11.971 -8.573 1.00 93.88 104 ARG A O 1
ATOM 782 N N . ALA A 1 105 ? 8.043 -9.898 -9.435 1.00 93.06 105 ALA A N 1
ATOM 783 C CA . ALA A 1 105 ? 9.234 -10.135 -10.253 1.00 93.06 105 ALA A CA 1
ATOM 784 C C . ALA A 1 105 ? 10.465 -10.525 -9.412 1.00 93.06 105 ALA A C 1
ATOM 786 O O . ALA A 1 105 ? 11.340 -11.249 -9.881 1.00 93.06 105 ALA A O 1
ATOM 787 N N . LEU A 1 106 ? 10.515 -10.080 -8.154 1.00 93.25 106 LEU A N 1
ATOM 788 C CA . LEU A 1 106 ? 11.556 -10.412 -7.184 1.00 93.25 106 LEU A CA 1
ATOM 789 C C . LEU A 1 106 ? 11.164 -11.567 -6.244 1.00 93.25 106 LEU A C 1
ATOM 791 O O . LEU A 1 106 ? 11.795 -11.729 -5.199 1.00 93.25 106 LEU A O 1
ATOM 795 N N . ASN A 1 107 ? 10.149 -12.368 -6.592 1.00 93.88 107 ASN A N 1
ATOM 796 C CA . ASN A 1 107 ? 9.616 -13.468 -5.773 1.00 93.88 107 ASN A CA 1
ATOM 797 C C . ASN A 1 107 ? 9.204 -13.031 -4.358 1.00 93.88 107 ASN A C 1
ATOM 799 O O . ASN A 1 107 ? 9.467 -13.723 -3.377 1.00 93.88 107 ASN A O 1
ATOM 803 N N . ASP A 1 108 ? 8.613 -11.842 -4.258 1.00 93.62 108 ASP A N 1
ATOM 804 C CA . ASP A 1 108 ? 8.176 -11.196 -3.021 1.00 93.62 108 ASP A CA 1
ATOM 805 C C . ASP A 1 108 ? 9.267 -11.178 -1.938 1.00 93.62 108 ASP A C 1
ATOM 807 O O . ASP A 1 108 ? 9.004 -11.350 -0.750 1.00 93.62 108 ASP A O 1
ATOM 811 N N . ARG A 1 109 ? 10.529 -10.964 -2.345 1.00 94.06 109 ARG A N 1
ATOM 812 C CA . ARG A 1 109 ? 11.699 -10.966 -1.447 1.00 94.06 109 ARG A CA 1
ATOM 813 C C . ARG A 1 109 ? 11.555 -10.001 -0.269 1.00 94.06 109 ARG A C 1
ATOM 815 O O . ARG A 1 109 ? 12.052 -10.294 0.817 1.00 94.06 109 ARG A O 1
ATOM 822 N N . LEU A 1 110 ? 10.912 -8.856 -0.494 1.00 92.62 110 LEU A N 1
ATOM 823 C CA . LEU A 1 110 ? 10.640 -7.854 0.539 1.00 92.62 110 LEU A CA 1
ATOM 824 C C . LEU A 1 110 ? 9.345 -8.128 1.312 1.00 92.62 110 LEU A C 1
ATOM 826 O O . LEU A 1 110 ? 9.063 -7.412 2.257 1.00 92.62 110 LEU A O 1
ATOM 830 N N . LYS A 1 111 ? 8.595 -9.183 0.971 1.00 96.06 111 LYS A N 1
ATOM 831 C CA . LYS A 1 111 ? 7.365 -9.610 1.652 1.00 96.06 111 LYS A CA 1
ATOM 832 C C . LYS A 1 111 ? 6.232 -8.578 1.605 1.00 96.06 111 LYS A C 1
ATOM 834 O O . LYS A 1 111 ? 5.451 -8.483 2.552 1.00 96.06 111 LYS A O 1
ATOM 839 N N . LEU A 1 112 ? 6.131 -7.812 0.516 1.00 96.12 112 LEU A N 1
ATOM 840 C CA . LEU A 1 112 ? 5.064 -6.824 0.320 1.00 96.12 112 LEU A CA 1
ATOM 841 C C . LEU A 1 112 ? 3.699 -7.510 0.266 1.00 96.12 112 LEU A C 1
ATOM 843 O O . LEU A 1 112 ? 2.793 -7.140 1.005 1.00 96.12 112 LEU A O 1
ATOM 847 N N . LEU A 1 113 ? 3.572 -8.557 -0.552 1.00 95.25 113 LEU A N 1
ATOM 848 C CA . LEU A 1 113 ? 2.305 -9.273 -0.731 1.00 95.25 113 LEU A CA 1
ATOM 849 C C . LEU A 1 113 ? 1.951 -10.164 0.464 1.00 95.25 113 LEU A C 1
ATOM 851 O O . LEU A 1 113 ? 0.801 -10.553 0.628 1.00 95.25 113 LEU A O 1
ATOM 855 N N . GLN A 1 114 ? 2.933 -10.452 1.316 1.00 95.31 114 GLN A N 1
ATOM 856 C CA . GLN A 1 114 ? 2.748 -11.097 2.616 1.00 95.31 114 GLN A CA 1
ATOM 857 C C . GLN A 1 114 ? 2.457 -10.094 3.749 1.00 95.31 114 GLN A C 1
ATOM 859 O O . GLN A 1 114 ? 2.254 -10.510 4.886 1.00 95.31 114 GLN A O 1
ATOM 864 N N . GLY A 1 115 ? 2.460 -8.783 3.474 1.00 95.44 115 GLY A N 1
ATOM 865 C CA . GLY A 1 115 ? 2.171 -7.733 4.455 1.00 95.44 115 GLY A CA 1
ATOM 866 C C . GLY A 1 115 ? 3.285 -7.459 5.472 1.00 95.44 115 GLY A C 1
ATOM 867 O O . GLY A 1 115 ? 3.043 -6.757 6.449 1.00 95.44 115 GLY A O 1
ATOM 868 N N . PHE A 1 116 ? 4.495 -7.986 5.265 1.00 97.12 116 PHE A N 1
ATOM 869 C CA . PHE A 1 116 ? 5.643 -7.824 6.172 1.00 97.12 116 PHE A CA 1
ATOM 870 C C . PHE A 1 116 ? 6.764 -6.948 5.596 1.00 97.12 116 PHE A C 1
ATOM 872 O O . PHE A 1 116 ? 7.839 -6.869 6.192 1.00 97.12 116 PHE A O 1
ATOM 879 N N . SER A 1 117 ? 6.541 -6.312 4.443 1.00 96.31 117 SER A N 1
ATOM 880 C CA . SER A 1 117 ? 7.477 -5.320 3.908 1.00 96.31 117 SER A CA 1
ATOM 881 C C . SER A 1 117 ? 7.606 -4.147 4.875 1.00 96.31 117 SER A C 1
ATOM 883 O O . SER A 1 117 ? 6.581 -3.587 5.261 1.00 96.31 117 SER A O 1
ATOM 885 N N . PRO A 1 118 ? 8.829 -3.773 5.291 1.00 94.94 118 PRO A N 1
ATOM 886 C CA . PRO A 1 118 ? 9.036 -2.600 6.123 1.00 94.94 118 PRO A CA 1
ATOM 887 C C . PRO A 1 118 ? 8.564 -1.330 5.417 1.00 94.94 118 PRO A C 1
ATOM 889 O O . PRO A 1 118 ? 9.009 -1.030 4.310 1.00 94.94 118 PRO A O 1
ATOM 892 N N . GLU A 1 119 ? 7.732 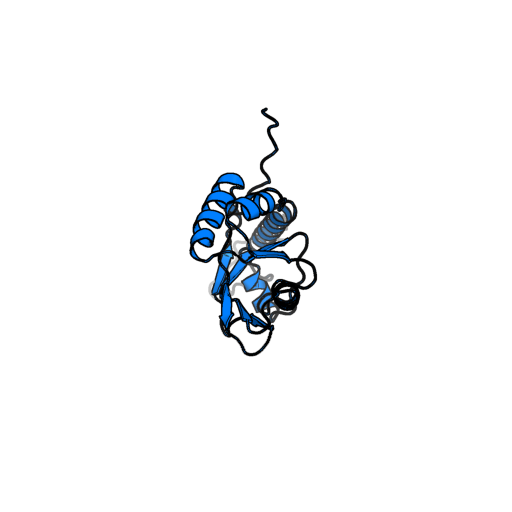-0.553 6.101 1.00 95.56 119 GLU A N 1
ATOM 893 C CA . GLU A 1 119 ? 7.292 0.764 5.654 1.00 95.56 119 GLU A CA 1
ATOM 894 C C . GLU A 1 119 ? 8.018 1.863 6.442 1.00 95.56 119 GLU A C 1
ATOM 896 O O . GLU A 1 119 ? 8.480 1.665 7.569 1.00 95.56 119 GLU A O 1
ATOM 901 N N . THR A 1 120 ? 8.126 3.053 5.859 1.00 93.62 120 THR A N 1
ATOM 902 C CA . THR A 1 120 ? 8.698 4.236 6.518 1.00 93.62 120 THR A CA 1
ATOM 903 C C . THR A 1 120 ? 7.677 5.354 6.465 1.00 93.62 120 THR A C 1
ATOM 905 O O . THR A 1 120 ? 7.219 5.681 5.381 1.00 93.62 120 THR A O 1
ATOM 908 N N . SER A 1 121 ? 7.329 5.956 7.608 1.00 93.00 121 SER A N 1
ATOM 909 C CA . SER A 1 121 ? 6.327 7.036 7.663 1.00 93.00 121 SER A CA 1
ATOM 910 C C . SER A 1 121 ? 5.027 6.675 6.917 1.00 93.00 121 SER A C 1
ATOM 912 O O . SER A 1 121 ? 4.527 7.444 6.097 1.00 93.00 121 SER A O 1
ATOM 914 N N . GLY A 1 122 ? 4.526 5.455 7.137 1.00 93.25 122 GLY A N 1
ATOM 915 C CA . GLY A 1 122 ? 3.306 4.980 6.495 1.00 93.25 122 GLY A CA 1
ATOM 916 C C . GLY A 1 122 ? 2.040 5.624 7.066 1.00 93.25 122 GLY A C 1
ATOM 917 O O . GLY A 1 122 ? 2.069 6.466 7.970 1.00 93.25 122 GLY A O 1
ATOM 918 N N . GLY A 1 123 ? 0.897 5.212 6.523 1.00 95.50 123 GLY A N 1
ATOM 919 C CA . GLY A 1 123 ? -0.412 5.673 6.981 1.00 95.50 123 GLY A CA 1
ATOM 920 C C . GLY A 1 123 ? -0.812 5.118 8.352 1.00 95.50 123 GLY A C 1
ATOM 921 O O . GLY A 1 123 ? -0.132 4.275 8.944 1.00 95.50 123 GLY A O 1
ATOM 922 N N . LEU A 1 124 ? -1.963 5.578 8.841 1.00 97.12 124 LEU A N 1
ATOM 923 C CA . LEU A 1 124 ? -2.624 4.987 10.004 1.00 97.12 124 LEU A CA 1
ATOM 924 C C . LEU A 1 124 ? -3.497 3.801 9.577 1.00 97.12 124 LEU A C 1
ATOM 926 O O . LEU A 1 124 ? -4.341 3.933 8.694 1.00 97.12 124 LEU A O 1
ATOM 930 N N . LEU A 1 125 ? -3.345 2.673 10.265 1.00 98.12 125 LEU A N 1
ATOM 931 C CA . LEU A 1 125 ? -4.315 1.584 10.293 1.00 98.12 125 LEU A CA 1
ATOM 932 C C . LEU A 1 125 ? -5.322 1.875 11.411 1.00 98.12 125 LEU A C 1
ATOM 934 O O . LEU A 1 125 ? -4.947 1.892 12.584 1.00 98.12 125 LEU A O 1
ATOM 938 N N . ILE A 1 126 ? -6.581 2.124 11.051 1.00 97.94 126 ILE A N 1
ATOM 939 C CA . ILE A 1 126 ? -7.617 2.631 11.964 1.00 97.94 126 ILE A CA 1
ATOM 940 C C . ILE A 1 126 ? -8.770 1.626 12.048 1.00 97.94 126 ILE A C 1
ATOM 942 O O . ILE A 1 126 ? -9.268 1.158 11.028 1.00 97.94 126 ILE A O 1
ATOM 946 N N . VAL A 1 127 ? -9.219 1.328 13.267 1.00 97.88 127 VAL A N 1
ATOM 947 C CA . VAL A 1 127 ? -10.434 0.551 13.538 1.00 97.88 127 VAL A CA 1
ATOM 948 C C . VAL A 1 127 ? -11.595 1.526 13.713 1.00 97.88 127 VAL A C 1
ATOM 950 O O . VAL A 1 127 ? -11.591 2.332 14.644 1.00 97.88 127 VAL A O 1
ATOM 953 N N . LEU A 1 128 ? -12.589 1.453 12.829 1.00 95.38 128 LEU A N 1
ATOM 954 C CA . LEU A 1 128 ? -13.766 2.329 12.806 1.00 95.38 128 LEU A CA 1
ATOM 955 C C . LEU A 1 128 ? -15.068 1.511 12.842 1.00 95.38 128 LEU A C 1
ATOM 957 O O . LEU A 1 128 ? -15.072 0.362 12.390 1.00 95.38 128 LEU A O 1
ATOM 961 N N . PRO A 1 129 ? -16.182 2.094 13.322 1.00 97.25 129 PRO A N 1
ATOM 962 C CA . PRO A 1 129 ? -17.519 1.575 13.047 1.00 97.25 129 PRO A CA 1
ATOM 963 C C . PRO A 1 129 ? -17.757 1.456 11.535 1.00 97.25 129 PRO A C 1
ATOM 965 O O . PRO A 1 129 ? -17.364 2.340 10.765 1.00 97.25 129 PRO A O 1
ATOM 968 N N . ARG A 1 130 ? -18.414 0.375 11.094 1.00 96.69 130 ARG A N 1
ATOM 969 C CA . ARG A 1 130 ? -18.620 0.079 9.661 1.00 96.69 130 ARG A CA 1
ATOM 970 C C . ARG A 1 130 ? -19.384 1.202 8.959 1.00 96.69 130 ARG A C 1
ATOM 972 O O . ARG A 1 130 ? -19.058 1.569 7.836 1.00 96.69 130 ARG A O 1
ATOM 979 N N . GLU A 1 131 ? -20.370 1.763 9.642 1.00 96.25 131 GLU A N 1
ATOM 980 C CA . GLU A 1 131 ? -21.213 2.864 9.191 1.00 96.25 131 GLU A CA 1
ATOM 981 C C . GLU A 1 131 ? -20.460 4.193 9.020 1.00 96.25 131 GLU A C 1
ATOM 983 O O . GLU A 1 131 ? -20.893 5.034 8.236 1.00 96.25 131 GLU A O 1
ATOM 988 N N . SER A 1 132 ? -19.331 4.385 9.712 1.00 96.19 132 SER A N 1
ATOM 989 C CA . SER A 1 132 ? -18.532 5.620 9.660 1.00 96.19 132 SER A CA 1
ATOM 990 C C . SER A 1 132 ? -17.293 5.506 8.768 1.00 96.19 132 SER A C 1
ATOM 992 O O . SER A 1 132 ? -16.689 6.520 8.419 1.00 96.19 132 SER A O 1
ATOM 994 N N . ALA A 1 133 ? -16.900 4.290 8.378 1.00 96.19 133 ALA A N 1
ATOM 995 C CA . ALA A 1 133 ? -15.683 4.052 7.605 1.00 96.19 133 ALA A CA 1
ATOM 996 C C . ALA A 1 133 ? -15.706 4.762 6.240 1.00 96.19 133 ALA A C 1
ATOM 998 O O . ALA A 1 133 ? -14.74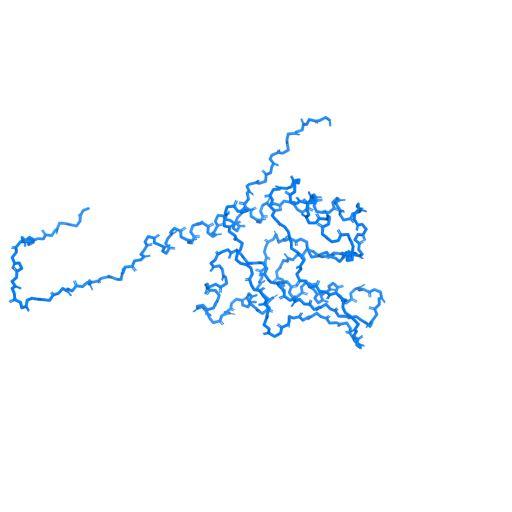9 5.446 5.879 1.00 96.19 133 ALA A O 1
ATOM 999 N N . GLN A 1 134 ? -16.825 4.669 5.515 1.00 97.50 134 GLN A N 1
ATOM 1000 C CA . GLN A 1 134 ? -16.965 5.297 4.200 1.00 97.50 134 GLN A CA 1
ATOM 1001 C C . GLN A 1 134 ? -16.897 6.830 4.290 1.00 97.50 134 GLN A C 1
ATOM 1003 O O . GLN A 1 134 ? -16.132 7.461 3.560 1.00 97.50 134 GLN A O 1
ATOM 1008 N N . SER A 1 135 ? -17.632 7.431 5.233 1.00 97.81 135 SER A N 1
ATOM 1009 C CA . SER A 1 135 ? -17.626 8.884 5.434 1.00 97.81 135 SER A CA 1
ATOM 1010 C C . SER A 1 135 ? -16.263 9.407 5.883 1.00 97.81 135 SER A C 1
ATOM 1012 O O . SER A 1 135 ? -15.860 10.496 5.478 1.00 97.81 135 SER A O 1
ATOM 1014 N N . PHE A 1 136 ? -15.531 8.634 6.692 1.00 98.19 136 PHE A N 1
ATOM 1015 C CA . PHE A 1 136 ? -14.158 8.961 7.066 1.00 98.19 136 PHE A CA 1
ATOM 1016 C C . PHE A 1 136 ? -13.249 9.014 5.832 1.00 98.19 136 PHE A C 1
ATOM 1018 O O . PHE A 1 136 ? -12.510 9.985 5.662 1.00 98.19 136 PHE A O 1
ATOM 1025 N N . CYS A 1 137 ? -13.319 8.004 4.957 1.00 97.88 137 CYS A N 1
ATOM 1026 C CA . CYS A 1 137 ? -12.495 7.946 3.753 1.00 97.88 137 CYS A CA 1
ATOM 1027 C C . CYS A 1 137 ? -12.783 9.104 2.790 1.00 97.88 137 CYS A C 1
ATOM 1029 O O . CYS A 1 137 ? -11.848 9.716 2.263 1.00 97.88 137 CYS A O 1
ATOM 1031 N N . GLU A 1 138 ? -14.058 9.432 2.582 1.00 97.75 138 GLU A N 1
ATOM 1032 C CA . GLU A 1 138 ? -14.487 10.542 1.725 1.00 97.75 138 GLU A CA 1
ATOM 1033 C C . GLU A 1 138 ? -14.010 11.896 2.264 1.00 97.75 138 GLU A C 1
ATOM 1035 O O . GLU A 1 138 ? -13.414 12.682 1.524 1.00 97.75 138 GLU A O 1
ATOM 1040 N N . GLU A 1 139 ? -14.201 12.156 3.562 1.00 97.81 139 GLU A N 1
ATOM 1041 C CA . GLU A 1 139 ? -13.784 13.412 4.192 1.00 97.81 139 GLU A CA 1
ATOM 1042 C C . GLU A 1 139 ? -12.258 13.561 4.221 1.00 97.81 139 GLU A C 1
ATOM 1044 O O . GLU A 1 139 ? -11.731 14.624 3.885 1.00 97.81 139 GLU A O 1
ATOM 1049 N N . LEU A 1 140 ? -11.530 12.488 4.553 1.00 96.25 140 LEU A N 1
ATOM 1050 C CA . LEU A 1 140 ? -10.070 12.496 4.530 1.00 96.25 140 LEU A CA 1
ATOM 1051 C C . LEU A 1 140 ? -9.545 12.787 3.120 1.00 96.25 140 LEU A C 1
ATOM 1053 O O . LEU A 1 140 ? -8.650 13.618 2.960 1.00 96.25 140 LEU A O 1
ATOM 1057 N N . THR A 1 141 ? -10.133 12.155 2.102 1.00 95.31 141 THR A N 1
ATOM 1058 C CA . THR A 1 141 ? -9.762 12.379 0.700 1.00 95.31 141 THR A CA 1
ATOM 1059 C C . THR A 1 141 ? -10.061 13.815 0.272 1.00 95.31 141 THR A C 1
ATOM 1061 O O . THR A 1 141 ? -9.229 14.439 -0.381 1.00 95.31 141 THR A O 1
ATOM 1064 N N . ALA A 1 142 ? -11.195 14.390 0.679 1.00 95.56 142 ALA A N 1
ATOM 1065 C CA . ALA A 1 142 ? -11.527 15.782 0.378 1.00 95.56 142 ALA A CA 1
ATOM 1066 C C . ALA A 1 142 ? -10.527 16.772 1.012 1.00 95.56 142 ALA A C 1
ATOM 1068 O O . ALA A 1 142 ? -10.076 17.731 0.372 1.00 95.56 142 ALA A O 1
ATOM 1069 N N . GLU A 1 143 ? -10.128 16.532 2.263 1.00 94.62 143 GLU A N 1
ATOM 1070 C CA . GLU A 1 143 ? -9.219 17.421 2.985 1.00 94.62 143 GLU A CA 1
ATOM 1071 C C . GLU A 1 143 ? -7.753 17.265 2.579 1.00 94.62 143 GLU A C 1
ATOM 1073 O O . GLU A 1 143 ? -7.061 18.270 2.404 1.00 94.62 143 GLU A O 1
ATOM 1078 N N . VAL A 1 144 ? -7.269 16.038 2.398 1.00 92.00 144 VAL A N 1
ATOM 1079 C CA . VAL A 1 144 ? -5.855 15.756 2.097 1.00 92.00 144 VAL A CA 1
ATOM 1080 C C . VAL A 1 144 ? -5.596 15.740 0.593 1.00 92.00 144 VAL A C 1
ATOM 1082 O O . VAL A 1 144 ? -4.542 16.192 0.155 1.00 92.00 144 VAL A O 1
ATOM 1085 N N . GLY A 1 145 ? -6.570 15.298 -0.203 1.00 92.31 145 GLY A N 1
ATOM 1086 C CA . GLY A 1 145 ? -6.457 15.108 -1.651 1.00 92.31 145 GLY A CA 1
ATOM 1087 C C . GLY A 1 145 ? -5.801 13.788 -2.069 1.00 92.31 145 GLY A C 1
ATOM 1088 O O . GLY A 1 145 ? -5.708 13.526 -3.264 1.00 92.31 145 GLY A O 1
ATOM 1089 N N . CYS A 1 146 ? -5.388 12.958 -1.109 1.00 92.44 146 CYS A N 1
ATOM 1090 C CA . CYS A 1 146 ? -4.939 11.585 -1.336 1.00 92.44 146 CYS A CA 1
ATOM 1091 C C . CYS A 1 146 ? -6.036 10.605 -0.884 1.00 92.44 146 CYS A C 1
ATOM 1093 O O . CYS A 1 146 ? -6.683 10.869 0.134 1.00 92.44 146 CYS A O 1
ATOM 1095 N N . PRO A 1 147 ? -6.247 9.487 -1.599 1.00 95.94 147 PRO A N 1
ATOM 1096 C CA . PRO A 1 147 ? -7.243 8.486 -1.229 1.00 95.94 147 PRO A CA 1
ATOM 1097 C C . PRO A 1 147 ? -6.887 7.752 0.072 1.00 95.94 147 PRO A C 1
ATOM 1099 O O . PRO A 1 147 ? -5.736 7.717 0.506 1.00 95.94 147 PRO A O 1
ATOM 1102 N N . SER A 1 148 ? -7.896 7.118 0.665 1.00 97.12 148 SER A N 1
ATOM 1103 C CA . SER A 1 148 ? -7.756 6.129 1.738 1.00 97.12 148 SER A CA 1
ATOM 1104 C C . SER A 1 148 ? -8.682 4.945 1.461 1.00 97.12 148 SER A C 1
ATOM 1106 O O . SER A 1 148 ? -9.577 5.049 0.621 1.00 97.12 148 SER A O 1
ATOM 1108 N N . TRP A 1 149 ? -8.453 3.813 2.129 1.00 98.25 149 TRP A N 1
ATOM 1109 C CA . TRP A 1 149 ? -9.093 2.547 1.773 1.00 98.25 149 TRP A CA 1
ATOM 1110 C C . TRP A 1 149 ? -9.590 1.793 3.000 1.00 98.25 149 TRP A C 1
ATOM 1112 O O . TRP A 1 149 ? -8.916 1.747 4.030 1.00 98.25 149 TRP A O 1
ATOM 1122 N N . ILE A 1 150 ? -10.737 1.136 2.846 1.00 98.50 150 ILE A N 1
ATOM 1123 C CA . ILE A 1 150 ? -11.181 0.068 3.741 1.00 98.50 150 ILE A CA 1
ATOM 1124 C C . ILE A 1 150 ? -10.492 -1.210 3.265 1.00 98.50 150 ILE A C 1
ATOM 1126 O O . ILE A 1 150 ? -10.747 -1.676 2.157 1.00 98.50 150 ILE A O 1
ATOM 1130 N N . ILE A 1 151 ? -9.578 -1.741 4.076 1.00 98.44 151 ILE A N 1
ATOM 1131 C CA . ILE A 1 151 ? -8.682 -2.832 3.657 1.00 98.44 151 ILE A CA 1
ATOM 1132 C C . ILE A 1 151 ? -8.998 -4.191 4.285 1.00 98.44 151 ILE A C 1
ATOM 1134 O O . ILE A 1 151 ? -8.372 -5.196 3.943 1.00 98.44 151 ILE A O 1
ATOM 1138 N N . GLY A 1 152 ? -9.913 -4.226 5.247 1.00 97.94 152 GLY A N 1
ATOM 1139 C CA . GLY A 1 152 ? -10.171 -5.409 6.046 1.00 97.94 152 GLY A CA 1
ATOM 1140 C C . GLY A 1 152 ? -11.320 -5.230 7.021 1.00 97.94 152 GLY A C 1
ATOM 1141 O O . GLY A 1 152 ? -11.833 -4.129 7.221 1.00 97.94 152 GLY A O 1
ATOM 1142 N N . ASP A 1 153 ? -11.656 -6.334 7.674 1.00 98.12 153 ASP A N 1
ATOM 1143 C CA . ASP A 1 153 ? -12.732 -6.433 8.648 1.00 98.12 153 ASP A CA 1
ATOM 1144 C C . ASP A 1 153 ? -12.205 -6.926 10.000 1.00 98.12 153 ASP A C 1
ATOM 1146 O O . ASP A 1 153 ? -11.264 -7.722 10.078 1.00 98.12 153 ASP A O 1
ATOM 1150 N N . VAL A 1 154 ? -12.862 -6.495 11.077 1.00 97.94 154 VAL A N 1
ATOM 1151 C CA . VAL A 1 154 ? -12.738 -7.131 12.393 1.00 97.94 154 VAL A CA 1
ATOM 1152 C C . VAL A 1 154 ? -13.801 -8.220 12.483 1.00 97.94 154 VAL A C 1
ATOM 1154 O O . VAL A 1 154 ? -14.991 -7.930 12.361 1.00 97.94 154 VAL A O 1
ATOM 1157 N N . ILE A 1 155 ? -13.375 -9.464 12.680 1.00 98.00 155 ILE A N 1
ATOM 1158 C CA . ILE A 1 155 ? -14.243 -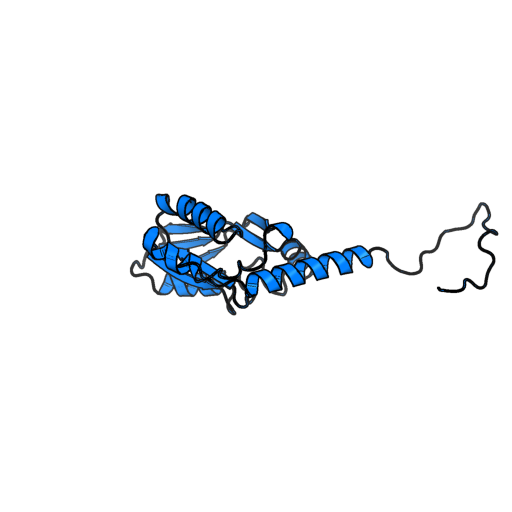10.646 12.726 1.00 98.00 155 ILE A CA 1
ATOM 1159 C C . ILE A 1 155 ? -14.195 -11.302 14.104 1.00 98.00 155 ILE A C 1
ATOM 1161 O O . ILE A 1 155 ? -13.233 -11.118 14.848 1.00 98.00 155 ILE A O 1
ATOM 1165 N N . GLU A 1 156 ? -15.219 -12.084 14.435 1.00 97.56 156 GLU A N 1
ATOM 1166 C CA . GLU A 1 156 ? -15.201 -12.960 15.609 1.00 97.56 156 GLU A CA 1
ATOM 1167 C C . GLU A 1 156 ? -14.201 -14.107 15.398 1.00 97.56 156 GLU A C 1
ATOM 1169 O O . GLU A 1 156 ? -14.102 -14.665 14.303 1.00 97.56 156 GLU A O 1
ATOM 1174 N N . ALA A 1 157 ? -13.435 -14.436 16.436 1.00 96.94 157 ALA A N 1
ATOM 1175 C CA . ALA A 1 157 ? -12.452 -15.515 16.405 1.00 96.94 157 ALA A CA 1
ATOM 1176 C C . ALA A 1 157 ? -12.184 -16.054 17.815 1.00 96.94 157 ALA A C 1
ATOM 1178 O O . ALA A 1 157 ? -12.386 -15.353 18.801 1.00 96.94 157 ALA A O 1
ATOM 1179 N N . ASP A 1 158 ? -11.638 -17.265 17.923 1.00 95.12 158 ASP A N 1
ATOM 1180 C CA . ASP A 1 158 ? -11.285 -17.854 19.224 1.00 95.12 158 ASP A CA 1
ATOM 1181 C C . ASP A 1 158 ? -10.098 -17.151 19.902 1.00 95.12 158 ASP A C 1
ATOM 1183 O O . ASP A 1 158 ? -9.914 -17.255 21.115 1.00 95.12 158 ASP A O 1
ATOM 1187 N N . SER A 1 159 ? -9.269 -16.450 19.121 1.00 95.38 159 SER A N 1
ATOM 1188 C CA . SER A 1 159 ? -8.066 -15.781 19.609 1.00 95.38 159 SER A CA 1
ATOM 1189 C C . SER A 1 159 ? -7.697 -14.551 18.781 1.00 95.38 159 SER A C 1
ATOM 1191 O O . SER A 1 159 ? -7.957 -14.482 17.577 1.00 95.38 159 SER A O 1
ATOM 1193 N N . LYS A 1 160 ? -7.020 -13.606 19.439 1.00 97.88 160 LYS A N 1
ATOM 1194 C CA . LYS A 1 160 ? -6.457 -12.395 18.832 1.00 97.88 160 LYS A CA 1
ATOM 1195 C C . LYS A 1 160 ? -5.390 -12.725 17.802 1.00 97.88 160 LYS A C 1
ATOM 1197 O O . LYS A 1 160 ? -4.288 -13.149 18.151 1.00 97.88 160 LYS A O 1
ATOM 1202 N N . SER A 1 161 ? -5.695 -12.453 16.542 1.00 97.38 161 SER A N 1
ATOM 1203 C CA . SER A 1 161 ? -4.759 -12.604 15.429 1.00 97.38 161 SER A CA 1
ATOM 1204 C C . SER A 1 161 ? -5.080 -11.627 14.302 1.00 97.38 161 SER A C 1
ATOM 1206 O O . SER A 1 161 ? -6.207 -11.151 14.180 1.00 97.38 161 SER A O 1
ATOM 1208 N N . ALA A 1 162 ? -4.083 -11.290 13.490 1.00 98.06 162 ALA A N 1
ATOM 1209 C CA . ALA A 1 162 ? -4.284 -10.591 12.229 1.00 98.06 162 ALA A CA 1
ATOM 1210 C C . ALA A 1 162 ? -3.701 -11.436 11.096 1.00 98.06 162 ALA A C 1
ATOM 1212 O O . ALA A 1 162 ? -2.595 -11.971 11.222 1.00 98.06 162 ALA A O 1
ATOM 1213 N N . PHE A 1 163 ? -4.432 -11.545 9.990 1.00 98.31 163 PHE A N 1
ATOM 1214 C CA . PHE A 1 163 ? -4.020 -12.321 8.825 1.00 98.31 163 PHE A CA 1
ATOM 1215 C C . PHE A 1 163 ? -4.458 -11.653 7.519 1.00 98.31 163 PHE A C 1
ATOM 1217 O O . PHE A 1 163 ? -5.411 -10.874 7.476 1.00 98.31 163 PHE A O 1
ATOM 1224 N N . LEU A 1 164 ? -3.746 -11.981 6.441 1.00 97.75 164 LEU A N 1
ATOM 1225 C CA . LEU A 1 164 ? -4.187 -11.709 5.077 1.00 97.75 164 LEU A CA 1
ATOM 1226 C C . LEU A 1 164 ? -5.046 -12.870 4.588 1.00 97.75 164 LEU A C 1
ATOM 1228 O O . LEU A 1 164 ? -4.713 -14.034 4.827 1.00 97.75 164 LEU A O 1
ATOM 1232 N N . VAL A 1 165 ? -6.126 -12.564 3.874 1.00 97.44 165 VAL A N 1
ATOM 1233 C CA . VAL A 1 165 ? -6.884 -13.596 3.154 1.00 97.44 165 VAL A CA 1
ATOM 1234 C C . VAL A 1 165 ? -5.985 -14.278 2.103 1.00 97.44 165 VAL A C 1
ATOM 1236 O O . VAL A 1 165 ? -5.018 -13.666 1.651 1.00 97.44 165 VAL A O 1
ATOM 1239 N N . PRO A 1 166 ? -6.270 -15.521 1.667 1.00 93.38 166 PRO A N 1
ATOM 1240 C CA . PRO A 1 166 ? -5.377 -16.270 0.769 1.00 93.38 166 PRO A CA 1
ATOM 1241 C C . PRO A 1 166 ? -5.040 -15.577 -0.561 1.00 93.38 166 PRO A C 1
ATOM 1243 O O . PRO A 1 166 ? -3.985 -15.826 -1.139 1.00 93.38 166 PRO A O 1
ATOM 1246 N N . GLN A 1 167 ? -5.941 -14.729 -1.060 1.00 92.56 167 GLN A N 1
ATOM 1247 C CA . GLN A 1 167 ? -5.768 -13.949 -2.283 1.00 92.56 167 GLN A CA 1
ATOM 1248 C C . GLN A 1 167 ? -6.278 -12.526 -2.035 1.00 92.56 167 GLN A C 1
ATOM 1250 O O . GLN A 1 167 ? -7.428 -12.235 -2.366 1.00 92.56 167 GLN A O 1
ATOM 1255 N N . PRO A 1 168 ? -5.473 -11.657 -1.399 1.00 96.12 168 PRO A N 1
ATOM 1256 C CA . PRO A 1 168 ? -5.896 -10.290 -1.163 1.00 96.12 168 PRO A CA 1
ATOM 1257 C C . PRO A 1 168 ? -5.977 -9.543 -2.497 1.00 96.12 168 PRO A C 1
ATOM 1259 O O . PRO A 1 168 ? -5.142 -9.729 -3.389 1.00 96.12 168 PRO A O 1
ATOM 1262 N N . GLU A 1 169 ? -6.980 -8.685 -2.632 1.00 97.81 169 GLU A N 1
ATOM 1263 C CA . GLU A 1 169 ? -7.084 -7.757 -3.749 1.00 97.81 169 GLU A CA 1
ATOM 1264 C C . GLU A 1 169 ? -5.933 -6.752 -3.669 1.00 97.81 169 GLU A C 1
ATOM 1266 O O . GLU A 1 169 ? -5.728 -6.116 -2.639 1.00 97.81 169 GLU A O 1
ATOM 1271 N N . VAL A 1 170 ? -5.179 -6.591 -4.753 1.00 97.38 170 VAL A N 1
ATOM 1272 C CA . VAL A 1 170 ? -4.135 -5.567 -4.836 1.00 97.38 170 VAL A CA 1
ATOM 1273 C C . VAL A 1 170 ? -4.667 -4.419 -5.675 1.00 97.38 170 VAL A C 1
ATOM 1275 O O . VAL A 1 170 ? -4.973 -4.608 -6.850 1.00 97.38 170 VAL A O 1
ATOM 1278 N N . ILE A 1 171 ? -4.763 -3.239 -5.069 1.00 97.62 171 ILE A N 1
ATOM 1279 C CA . ILE A 1 171 ? -5.153 -2.012 -5.763 1.00 97.62 171 ILE A CA 1
ATOM 1280 C C . ILE A 1 171 ? -3.873 -1.282 -6.154 1.00 97.62 171 ILE A C 1
ATOM 1282 O O . ILE A 1 171 ? -3.122 -0.854 -5.278 1.00 97.62 171 ILE A O 1
ATOM 1286 N N . ASP A 1 172 ? -3.643 -1.108 -7.455 1.00 95.88 172 ASP A N 1
ATOM 1287 C CA . ASP A 1 172 ? -2.553 -0.268 -7.952 1.00 95.88 172 ASP A CA 1
ATOM 1288 C C . ASP A 1 172 ? -2.961 1.211 -7.863 1.00 95.88 172 ASP A C 1
ATOM 1290 O O . ASP A 1 172 ? -3.756 1.727 -8.653 1.00 95.88 172 ASP A O 1
ATOM 1294 N N . VAL A 1 173 ? -2.412 1.895 -6.862 1.00 96.19 173 VAL A N 1
ATOM 1295 C CA . VAL A 1 173 ? -2.638 3.313 -6.592 1.00 96.19 173 VAL A CA 1
ATOM 1296 C C . VAL A 1 173 ? -1.804 4.138 -7.558 1.00 96.19 173 VAL A C 1
ATOM 1298 O O . VAL A 1 173 ? -0.571 4.145 -7.489 1.00 96.19 173 VAL A O 1
ATOM 1301 N N . GLN A 1 174 ? -2.493 4.849 -8.445 1.00 95.56 174 GLN A N 1
ATOM 1302 C CA . GLN A 1 174 ? -1.878 5.614 -9.520 1.00 95.56 174 GLN A CA 1
ATOM 1303 C C . GLN A 1 174 ? -0.997 6.726 -8.957 1.00 95.56 174 GLN A C 1
ATOM 1305 O O . GLN A 1 174 ? -1.381 7.428 -8.015 1.00 95.56 174 GLN A O 1
ATOM 1310 N N . HIS A 1 175 ? 0.158 6.958 -9.582 1.00 93.88 175 HIS A N 1
ATOM 1311 C CA . HIS A 1 175 ? 1.095 7.993 -9.130 1.00 93.88 175 HIS A CA 1
ATOM 1312 C C . HIS A 1 175 ? 0.459 9.390 -9.039 1.00 93.88 175 HIS A C 1
ATOM 1314 O O . HIS A 1 175 ? 0.806 10.168 -8.152 1.00 93.88 175 HIS A O 1
ATOM 1320 N N . SER A 1 176 ? -0.514 9.691 -9.907 1.00 93.19 176 SER A N 1
ATOM 1321 C CA . SER A 1 176 ? -1.260 10.955 -9.922 1.00 93.19 176 SER A CA 1
ATOM 1322 C C . SER A 1 176 ? -2.218 11.143 -8.741 1.00 93.19 176 SER A C 1
ATOM 1324 O O . SER A 1 176 ? -2.653 12.265 -8.496 1.00 93.19 176 SER A O 1
ATOM 1326 N N . GLN A 1 177 ? -2.573 10.072 -8.023 1.00 92.06 177 GLN A N 1
ATOM 1327 C CA . GLN A 1 177 ? -3.425 10.136 -6.830 1.00 92.06 177 GLN A CA 1
ATOM 1328 C C . GLN A 1 177 ? -2.635 10.501 -5.566 1.00 92.06 177 GLN A C 1
ATOM 1330 O O . GLN A 1 177 ? -3.236 10.860 -4.555 1.00 92.06 177 GLN A O 1
ATOM 1335 N N . ILE A 1 178 ? -1.301 10.422 -5.613 1.00 93.94 178 ILE A N 1
ATOM 1336 C CA . ILE A 1 178 ? -0.421 10.812 -4.511 1.00 93.94 178 ILE A CA 1
ATOM 1337 C C . ILE A 1 178 ? 0.088 12.224 -4.781 1.00 93.94 178 ILE A C 1
ATOM 1339 O O . ILE A 1 178 ? 1.082 12.433 -5.477 1.00 93.94 178 ILE A O 1
ATOM 1343 N N . ILE A 1 179 ? -0.626 13.208 -4.246 1.00 91.75 179 ILE A N 1
ATOM 1344 C CA . ILE A 1 179 ? -0.312 14.622 -4.459 1.00 91.75 1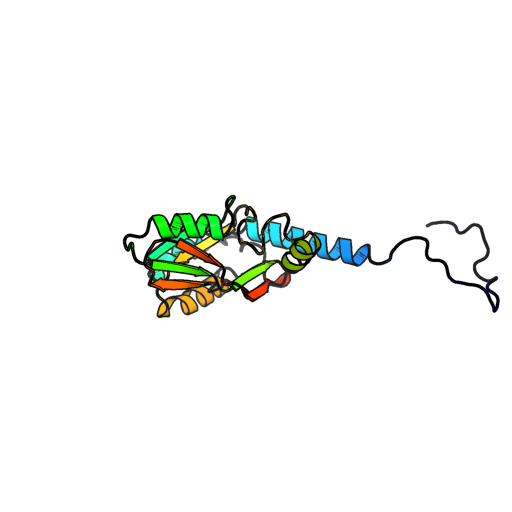79 ILE A CA 1
ATOM 1345 C C . ILE A 1 179 ? 0.639 15.153 -3.378 1.00 91.75 179 ILE A C 1
ATOM 1347 O O . ILE A 1 179 ? 0.742 14.551 -2.312 1.00 91.75 179 ILE A O 1
ATOM 1351 N N . PRO A 1 180 ? 1.330 16.285 -3.588 1.00 88.44 180 PRO A N 1
ATOM 1352 C CA . PRO A 1 180 ? 2.123 16.914 -2.536 1.00 88.44 180 PRO A CA 1
ATOM 1353 C C . PRO A 1 180 ? 1.276 17.336 -1.322 1.00 88.44 180 PRO A C 1
ATOM 1355 O O . PRO A 1 180 ? 0.104 17.689 -1.492 1.00 88.44 180 PRO A O 1
ATOM 1358 N N . PRO A 1 181 ? 1.851 17.363 -0.104 1.00 79.81 181 PRO A N 1
ATOM 1359 C CA . PRO A 1 181 ? 1.165 17.882 1.072 1.00 79.81 181 PRO A CA 1
ATOM 1360 C C . PRO A 1 181 ? 0.663 19.303 0.818 1.00 79.81 181 PRO A C 1
ATOM 1362 O O . PRO A 1 181 ? 1.414 20.160 0.346 1.00 79.81 181 PRO A O 1
ATOM 1365 N N . LYS A 1 182 ? -0.602 19.576 1.153 1.00 75.06 182 LYS A N 1
ATOM 1366 C CA . LYS A 1 182 ? -1.123 20.945 1.104 1.00 75.06 182 LYS A CA 1
ATOM 1367 C C . LYS A 1 182 ? -0.284 21.798 2.060 1.00 75.06 182 LYS A C 1
ATOM 1369 O O . LYS A 1 182 ? -0.268 21.539 3.265 1.00 75.06 182 LYS A O 1
ATOM 1374 N N . CYS A 1 183 ? 0.422 22.803 1.535 1.00 56.66 183 CYS A N 1
ATOM 1375 C CA . CYS A 1 183 ? 1.031 23.831 2.374 1.00 56.66 183 CYS A CA 1
ATOM 1376 C C . CYS A 1 183 ? -0.069 24.395 3.271 1.00 56.66 183 CYS A C 1
ATOM 1378 O O . CYS A 1 183 ? -1.119 24.796 2.771 1.00 56.66 183 CYS A O 1
ATOM 1380 N N . SER A 1 184 ? 0.154 24.418 4.585 1.00 53.78 184 SER A N 1
ATOM 1381 C CA . SER A 1 184 ? -0.744 25.117 5.494 1.00 53.78 184 SER A CA 1
ATOM 1382 C C . SER A 1 184 ? -0.746 26.592 5.108 1.00 53.78 184 SER A C 1
ATOM 1384 O O . SER A 1 184 ? 0.153 27.342 5.488 1.00 53.78 184 SER A O 1
ATOM 1386 N N . THR A 1 185 ? -1.742 27.025 4.342 1.00 46.41 185 THR A N 1
ATOM 1387 C CA . THR A 1 185 ? -2.155 28.418 4.373 1.00 46.41 185 THR A CA 1
ATOM 1388 C C . THR A 1 185 ? -2.697 28.628 5.777 1.00 46.41 185 THR A C 1
ATOM 1390 O O . THR A 1 185 ? -3.817 28.231 6.088 1.00 46.41 185 THR A O 1
ATOM 1393 N N . ASN A 1 186 ? -1.858 29.158 6.666 1.00 42.59 186 ASN A N 1
ATOM 1394 C CA . ASN A 1 186 ? -2.332 29.724 7.917 1.00 42.59 186 ASN A CA 1
ATOM 1395 C C . ASN A 1 186 ? -3.271 30.872 7.545 1.00 42.59 186 ASN A C 1
ATOM 1397 O O . ASN A 1 186 ? -2.831 31.974 7.229 1.00 42.59 186 ASN A O 1
ATOM 1401 N N . SER A 1 187 ? -4.562 30.581 7.532 1.00 42.19 187 SER A N 1
ATOM 1402 C CA . SER A 1 187 ? -5.627 31.563 7.432 1.00 42.19 187 SER A CA 1
ATOM 1403 C C . SER A 1 187 ? -6.700 31.196 8.444 1.00 42.19 187 SER A C 1
ATOM 1405 O O . SER A 1 187 ? -7.703 30.582 8.086 1.00 42.19 187 SER A O 1
ATOM 1407 N N . GLN A 1 188 ? -6.400 31.523 9.703 1.00 34.31 188 GLN A N 1
ATOM 1408 C CA . GLN A 1 188 ? -7.202 32.253 10.701 1.00 34.31 188 GLN A CA 1
ATOM 1409 C C . GLN A 1 188 ? -6.742 31.872 12.108 1.00 34.31 188 GLN A C 1
ATOM 1411 O O . GLN A 1 188 ? -6.641 30.660 12.393 1.00 34.31 188 GLN A O 1
#

Radius of gyration: 22.9 Å; chains: 1; bounding box: 53×50×74 Å

pLDDT: mean 90.95, std 11.79, range [34.31, 98.69]

Foldseek 3Di:
DPDDPDDPPPDDPPDDDDDPDDDCPVVVVVVVVLLVVLLVQQLPDDLVLVVVVCVVQVWPDKDFAFFQFQQRRLLVGLVPDPDFFKEKEFQAAEDAACPVVVCVVVVVPQCSVQRRRGHHSHYMDIHGDPVSPVVSQVVCCVVFVAGDDDGTDMGTHPGRHYGYDPHHHYHHRYSVRSDHGDDPPPDD